Protein AF-A0A7D3ZHY4-F1 (afdb_monomer_lite)

Foldseek 3Di:
DDDPPVQKDKDFLVVLLVLLVPAPDDPVLSVLSNLLSQQPRPFIWIAGDPVRQVCLCVVLVADAQPNVNRSRRSTVGTPPFWWFQFPFFPDDAPCRVPSGPFTKRFHWQPDDPVLQVLCVPQVCWTFGIAGPPDQQKTWTDRRPPSVQAFIKIAGRVLSVVCVVVVHRPVVRIGTGYSHPSRRSSRTAWTAHPVGDIDGGD

Radius of gyration: 15.89 Å; chains: 1; bounding box: 44×35×39 Å

Secondary structure (DSSP, 8-state):
-----S-EEEE-HHHHHHHHHHSS--HHHHHHHHHHHHH-TTSEEEEE-HHHHHHHHHHHT----HHHHHHHHH--EEES--EEEES--SS--TTGGGTTT--EEESTT-S-HHHHHHIIIII-EEEEEEETT-SS-EEEEESSSTT---EEEE-HHHHHHHHHHT--GGGS-EEEESSHHHHHHTEEEEE-TT--EEE--

Organism: Actinomadura verrucosospora (NCBI:txid46165)

pLDDT: mean 92.76, std 10.45, range [34.0, 98.75]

Sequence (201 aa):
MGSSTGREMFGDADAAIHWVWDADLPQDDKQNFARFIERFPSLTFARDSKDSLNEVESRDGVTLPPHIRRSRSALSFVNPPLLALFDGYDYDCNASDWEVDIWYSIGLGVAGDEVLADFAEHAHGYVVGAWHGSDGSYLMIDTIHTEDKRIFVCDGDDLAYAVIDGNPVGEIIEPAFASYSSMLAHIVALRTWTGELTMAR

Structure (mmCIF, N/CA/C/O backbone):
data_AF-A0A7D3ZHY4-F1
#
_entry.id   AF-A0A7D3ZHY4-F1
#
loop_
_atom_site.group_PDB
_atom_site.id
_atom_site.type_symbol
_atom_site.label_atom_id
_atom_site.label_alt_id
_atom_site.label_comp_id
_atom_site.label_asym_id
_atom_site.label_entity_id
_atom_site.label_seq_id
_atom_site.pdbx_PDB_ins_code
_atom_site.Cartn_x
_atom_site.Cartn_y
_atom_site.Cartn_z
_atom_site.occupancy
_atom_site.B_iso_or_equiv
_atom_site.auth_seq_id
_atom_site.auth_comp_id
_atom_site.auth_asym_id
_atom_site.auth_atom_id
_atom_site.pdbx_PDB_model_num
ATOM 1 N N . MET A 1 1 ? 9.590 9.693 6.307 1.00 34.00 1 MET A N 1
ATOM 2 C CA . MET A 1 1 ? 8.558 10.190 7.251 1.00 34.00 1 MET A CA 1
ATOM 3 C C . MET A 1 1 ? 7.429 10.788 6.426 1.00 34.00 1 MET A C 1
ATOM 5 O O . MET A 1 1 ? 7.618 11.861 5.869 1.00 34.00 1 MET A O 1
ATOM 9 N N . GLY A 1 2 ? 6.303 10.088 6.279 1.00 36.91 2 GLY A N 1
ATOM 10 C CA . GLY A 1 2 ? 5.139 10.623 5.567 1.00 36.91 2 GLY A CA 1
ATOM 11 C C . GLY A 1 2 ? 4.466 11.715 6.398 1.00 36.91 2 GLY A C 1
ATOM 12 O O . GLY A 1 2 ? 4.046 11.464 7.525 1.00 36.91 2 GLY A O 1
ATOM 13 N N . SER A 1 3 ? 4.415 12.937 5.874 1.00 40.06 3 SER A N 1
ATOM 14 C CA . SER A 1 3 ? 3.660 14.037 6.474 1.00 40.06 3 SER A CA 1
ATOM 15 C C . SER A 1 3 ? 2.165 13.790 6.257 1.00 40.06 3 SER A C 1
ATOM 17 O O . SER A 1 3 ? 1.721 13.756 5.111 1.00 40.06 3 SER A O 1
ATOM 19 N N . SER A 1 4 ? 1.385 13.631 7.333 1.00 44.69 4 SER A N 1
ATOM 20 C CA . SER A 1 4 ? -0.083 13.658 7.253 1.00 44.69 4 SER A CA 1
ATOM 21 C C . SER A 1 4 ? -0.496 15.053 6.775 1.00 44.69 4 SER A C 1
ATOM 23 O O . SER A 1 4 ? -0.330 16.041 7.497 1.00 44.69 4 SER A O 1
ATOM 25 N N . THR A 1 5 ? -1.036 15.154 5.563 1.00 46.56 5 THR A N 1
ATOM 26 C CA . THR A 1 5 ? -1.399 16.430 4.920 1.00 46.56 5 THR A CA 1
ATOM 27 C C . THR A 1 5 ? -2.706 17.036 5.453 1.00 46.56 5 THR A C 1
ATOM 29 O O . THR A 1 5 ? -3.186 18.037 4.923 1.00 46.56 5 THR A O 1
ATOM 32 N N . GLY A 1 6 ? -3.306 16.462 6.507 1.00 45.81 6 GLY A N 1
ATOM 33 C CA . GLY A 1 6 ? -4.560 16.957 7.094 1.00 45.81 6 GLY A CA 1
ATOM 34 C C . GLY A 1 6 ? -5.795 16.724 6.213 1.00 45.81 6 GLY A C 1
ATOM 35 O O . GLY A 1 6 ? -6.798 17.418 6.365 1.00 45.81 6 GLY A O 1
ATOM 36 N N . ARG A 1 7 ? -5.717 15.768 5.278 1.00 59.22 7 ARG A N 1
ATOM 37 C CA . ARG A 1 7 ? -6.755 15.448 4.278 1.00 59.22 7 ARG A CA 1
ATOM 38 C C . ARG A 1 7 ? -7.245 14.000 4.338 1.00 59.22 7 ARG A C 1
ATOM 40 O O . ARG A 1 7 ? -7.999 13.576 3.464 1.00 59.22 7 ARG A O 1
ATOM 47 N N . GLU A 1 8 ? -6.816 13.252 5.341 1.00 72.25 8 GLU A N 1
ATOM 48 C CA . GLU A 1 8 ? -7.260 11.886 5.605 1.00 72.25 8 GLU A CA 1
ATOM 49 C C . GLU A 1 8 ? -8.452 11.919 6.565 1.00 72.25 8 GLU A C 1
ATOM 51 O O . GLU A 1 8 ? -8.542 12.778 7.447 1.00 72.25 8 GLU A O 1
ATOM 56 N N . MET A 1 9 ? -9.395 10.998 6.376 1.00 89.31 9 MET A N 1
ATOM 57 C CA . MET A 1 9 ? -10.477 10.798 7.338 1.00 89.31 9 MET A CA 1
ATOM 58 C C . MET A 1 9 ? -10.102 9.657 8.272 1.00 89.31 9 MET A C 1
ATOM 60 O O . MET A 1 9 ? -9.717 8.588 7.803 1.00 89.31 9 MET A O 1
ATOM 64 N N . PHE A 1 10 ? -10.250 9.889 9.576 1.00 95.69 10 PHE A N 1
ATOM 65 C CA . PHE A 1 10 ? -9.950 8.914 10.621 1.00 95.69 10 PHE A CA 1
ATOM 66 C C . PHE A 1 10 ? -11.222 8.411 11.294 1.00 95.69 10 PHE A C 1
ATOM 68 O O . PHE A 1 10 ? -12.189 9.161 11.451 1.00 95.69 10 PHE A O 1
ATOM 75 N N . GLY A 1 11 ? -11.216 7.137 11.665 1.00 97.06 11 GLY A N 1
ATOM 76 C CA . GLY A 1 11 ? -12.368 6.451 12.231 1.00 97.06 11 GLY A CA 1
ATOM 77 C C . GLY A 1 11 ? -11.934 5.236 13.033 1.00 97.06 11 GLY A C 1
ATOM 78 O O . GLY A 1 11 ? -10.851 4.696 12.821 1.00 97.06 11 GLY A O 1
ATOM 79 N N . ASP A 1 12 ? -12.768 4.832 13.979 1.00 98.44 12 ASP A N 1
ATOM 80 C CA . ASP A 1 12 ? -12.629 3.540 14.643 1.00 98.44 12 ASP A CA 1
ATOM 81 C C . ASP A 1 12 ? -13.019 2.390 13.695 1.00 98.44 12 ASP A C 1
ATOM 83 O O . ASP A 1 12 ? -13.324 2.598 12.515 1.00 98.44 12 ASP A O 1
ATOM 87 N N . ALA A 1 13 ? -12.979 1.159 14.205 1.00 98.19 13 ALA A N 1
ATOM 88 C CA . ALA A 1 13 ? -13.317 -0.031 13.434 1.00 98.19 13 ALA A CA 1
ATOM 89 C C . ALA A 1 13 ? -14.740 0.027 12.850 1.00 98.19 13 ALA A C 1
ATOM 91 O O . ALA A 1 13 ? -14.920 -0.275 11.673 1.00 98.19 13 ALA A O 1
ATOM 92 N N . ASP A 1 14 ? -15.733 0.474 13.623 1.00 98.44 14 ASP A N 1
ATOM 93 C CA . ASP A 1 14 ? -17.125 0.549 13.164 1.00 98.44 14 ASP A CA 1
ATOM 94 C C . ASP A 1 14 ? -17.272 1.548 12.006 1.00 98.44 14 ASP A C 1
ATOM 96 O O . ASP A 1 14 ? -17.869 1.236 10.970 1.00 98.44 14 ASP A O 1
ATOM 100 N N . ALA A 1 15 ? -16.668 2.735 12.132 1.00 98.38 15 ALA A N 1
ATOM 101 C CA . ALA A 1 15 ? -16.645 3.722 11.057 1.00 98.38 15 ALA A CA 1
ATOM 102 C C . ALA A 1 15 ? -15.926 3.196 9.802 1.00 98.38 15 ALA A C 1
ATOM 104 O O . ALA A 1 15 ? -16.419 3.387 8.687 1.00 98.38 15 ALA A O 1
ATOM 105 N N . ALA A 1 16 ? -14.793 2.510 9.974 1.00 98.38 16 ALA A N 1
ATOM 106 C CA . ALA A 1 16 ? -14.019 1.942 8.873 1.00 98.38 16 ALA A CA 1
ATOM 107 C C . ALA A 1 16 ? -14.784 0.839 8.127 1.00 98.38 16 ALA A C 1
ATOM 109 O O . ALA A 1 16 ? -14.806 0.831 6.894 1.00 98.38 16 ALA A O 1
ATOM 110 N N . ILE A 1 17 ? -15.475 -0.041 8.859 1.00 98.56 17 ILE A N 1
ATOM 111 C CA . ILE A 1 17 ? -16.374 -1.050 8.285 1.00 98.56 17 ILE A CA 1
ATOM 112 C C . ILE A 1 17 ? -17.452 -0.367 7.442 1.00 98.56 17 ILE A C 1
ATOM 114 O O . ILE A 1 17 ? -17.655 -0.745 6.287 1.00 98.56 17 ILE A O 1
ATOM 118 N N . HIS A 1 18 ? -18.100 0.680 7.961 1.00 98.25 18 HIS A N 1
ATOM 119 C CA . HIS A 1 18 ? -19.093 1.428 7.190 1.00 98.25 18 HIS A CA 1
ATOM 120 C C . HIS A 1 18 ? -18.515 2.026 5.900 1.00 98.25 18 HIS A C 1
ATOM 122 O O . HIS A 1 18 ? -19.129 1.886 4.843 1.00 98.25 18 HIS A O 1
ATOM 128 N N . TRP A 1 19 ? -17.318 2.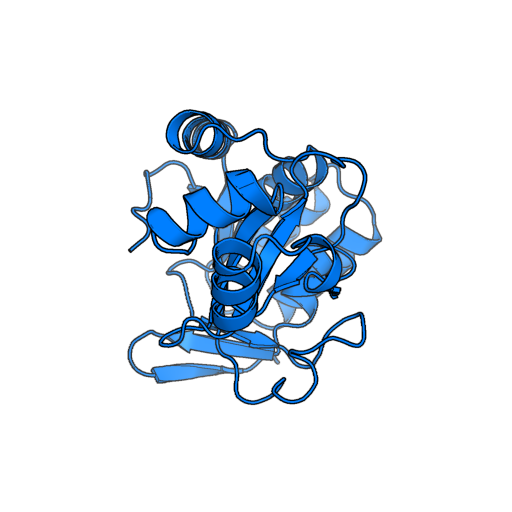621 5.940 1.00 98.12 19 TRP A N 1
ATOM 129 C CA . TRP A 1 19 ? -16.675 3.155 4.733 1.00 98.12 19 TRP A CA 1
ATOM 130 C C . TRP A 1 19 ? -16.449 2.092 3.660 1.00 98.12 19 TRP A C 1
ATOM 132 O O . TRP A 1 19 ? -16.701 2.353 2.485 1.00 98.12 19 TRP A O 1
ATOM 142 N N . VAL A 1 20 ? -15.989 0.906 4.061 1.00 98.31 20 VAL A N 1
ATOM 143 C CA . VAL A 1 20 ? -15.738 -0.223 3.156 1.00 98.31 20 VAL A CA 1
ATOM 144 C C . VAL A 1 20 ? -17.037 -0.714 2.517 1.00 98.31 20 VAL A C 1
ATOM 146 O O . VAL A 1 20 ? -17.084 -0.941 1.305 1.00 98.31 20 VAL A O 1
ATOM 149 N N . TRP A 1 21 ? -18.106 -0.858 3.303 1.00 98.19 21 TRP A N 1
ATOM 150 C CA . TRP A 1 21 ? -19.381 -1.368 2.795 1.00 98.19 21 TRP A CA 1
ATOM 151 C C . TRP A 1 21 ? -20.127 -0.369 1.910 1.00 98.19 21 TRP A C 1
ATOM 153 O O . TRP A 1 21 ? -20.740 -0.798 0.926 1.00 98.19 21 TRP A O 1
ATOM 163 N N . ASP A 1 22 ? -20.011 0.928 2.193 1.00 97.69 22 ASP A N 1
ATOM 164 C CA . ASP A 1 22 ? -20.606 2.000 1.385 1.00 97.69 22 ASP A CA 1
ATOM 165 C C . ASP A 1 22 ? -19.812 2.292 0.101 1.00 97.69 22 ASP A C 1
ATOM 167 O O . ASP A 1 22 ? -20.351 2.865 -0.849 1.00 97.69 22 ASP A O 1
ATOM 171 N N . ALA A 1 23 ? -18.534 1.904 0.044 1.00 96.81 23 ALA A N 1
ATOM 172 C CA . ALA A 1 23 ? -17.695 2.125 -1.125 1.00 96.81 23 ALA A CA 1
ATOM 173 C C . ALA A 1 23 ? -18.117 1.265 -2.332 1.00 96.81 23 ALA A C 1
ATOM 175 O O . ALA A 1 23 ? -18.599 0.132 -2.208 1.00 96.81 23 ALA A O 1
ATOM 176 N N . ASP A 1 24 ? -17.867 1.798 -3.530 1.00 96.31 24 ASP A N 1
ATOM 177 C CA . ASP A 1 24 ? -17.989 1.075 -4.799 1.00 96.31 24 ASP A CA 1
ATOM 178 C C . ASP A 1 24 ? -16.782 0.142 -4.995 1.00 96.31 24 ASP A C 1
ATOM 180 O O . ASP A 1 24 ? -15.834 0.436 -5.727 1.00 96.31 24 ASP A O 1
ATOM 184 N N . LEU A 1 25 ? -16.795 -0.965 -4.253 1.00 97.12 25 LEU A N 1
ATOM 185 C CA . LEU A 1 25 ? -15.774 -2.007 -4.273 1.00 97.12 25 LEU A CA 1
ATOM 186 C C . LEU A 1 25 ? -16.380 -3.367 -4.649 1.00 97.12 25 LEU A C 1
ATOM 188 O O . LEU A 1 25 ? -17.520 -3.655 -4.266 1.00 97.12 25 LEU A O 1
ATOM 192 N N . PRO A 1 26 ? -15.611 -4.237 -5.329 1.00 97.25 26 PRO A N 1
ATOM 193 C CA . PRO A 1 26 ? -15.935 -5.654 -5.447 1.00 97.25 26 PRO A CA 1
ATOM 194 C C . PRO A 1 26 ? -16.173 -6.309 -4.082 1.00 97.25 26 PRO A C 1
ATOM 196 O O . PRO A 1 26 ? -15.572 -5.927 -3.079 1.00 97.25 26 PRO A O 1
ATOM 199 N N . GLN A 1 27 ? -17.030 -7.330 -4.053 1.00 97.94 27 GLN A N 1
ATOM 200 C CA . GLN A 1 27 ? -17.404 -8.015 -2.815 1.00 97.94 27 GLN A CA 1
ATOM 201 C C . GLN A 1 27 ? -16.195 -8.623 -2.084 1.00 97.94 27 GLN A C 1
ATOM 203 O O . GLN A 1 27 ? -16.115 -8.506 -0.862 1.00 97.94 27 GLN A O 1
ATOM 208 N N . ASP A 1 28 ? -15.252 -9.209 -2.821 1.00 98.06 28 ASP A N 1
ATOM 209 C CA . ASP A 1 28 ? -14.042 -9.811 -2.250 1.00 98.06 28 ASP A CA 1
ATOM 210 C C . ASP A 1 28 ? -13.151 -8.747 -1.589 1.00 98.06 28 ASP A C 1
ATOM 212 O O . ASP A 1 28 ? -12.678 -8.937 -0.471 1.00 98.06 28 ASP A O 1
ATOM 216 N N . ASP A 1 29 ? -13.015 -7.568 -2.211 1.00 98.44 29 ASP A N 1
ATOM 217 C CA . ASP A 1 29 ? -12.258 -6.453 -1.631 1.00 98.44 29 ASP A CA 1
ATOM 218 C C . ASP A 1 29 ? -12.902 -5.950 -0.329 1.00 98.44 29 ASP A C 1
ATOM 220 O O . ASP A 1 29 ? -12.200 -5.656 0.641 1.00 98.44 29 ASP A O 1
ATOM 224 N N . LYS A 1 30 ? -14.242 -5.898 -0.271 1.00 98.75 30 LYS A N 1
ATOM 225 C CA . LYS A 1 30 ? -14.965 -5.539 0.961 1.00 98.75 30 LYS A CA 1
ATOM 226 C C . LYS A 1 30 ? -14.707 -6.538 2.083 1.00 98.75 30 LYS A C 1
ATOM 228 O O . LYS A 1 30 ? -14.474 -6.131 3.218 1.00 98.75 30 LYS A O 1
ATOM 233 N N . GLN A 1 31 ? -14.730 -7.832 1.770 1.00 98.69 31 GLN A N 1
ATOM 234 C CA . GLN A 1 31 ? -14.469 -8.894 2.745 1.00 98.69 31 GLN A CA 1
ATOM 235 C C . GLN A 1 31 ? -13.029 -8.856 3.257 1.00 98.69 31 GLN A C 1
ATOM 237 O O . GLN A 1 31 ? -12.812 -8.967 4.462 1.00 98.69 31 GLN A O 1
ATOM 242 N N . ASN A 1 32 ? -12.058 -8.636 2.371 1.00 98.75 32 ASN A N 1
ATOM 243 C CA . ASN A 1 32 ? -10.651 -8.523 2.740 1.00 98.75 32 ASN A CA 1
ATOM 244 C C . ASN A 1 32 ? -10.389 -7.332 3.670 1.00 98.75 32 ASN A C 1
ATOM 246 O O . ASN A 1 32 ? -9.773 -7.492 4.726 1.00 98.75 32 ASN A O 1
ATOM 250 N N . PHE A 1 33 ? -10.920 -6.151 3.340 1.00 98.75 33 PHE A N 1
ATOM 251 C CA . PHE A 1 33 ? -10.808 -4.991 4.224 1.00 98.75 33 PHE A CA 1
ATOM 252 C C . PHE A 1 33 ? -11.525 -5.199 5.559 1.00 98.75 33 PHE A C 1
ATOM 254 O O . PHE A 1 33 ? -10.963 -4.863 6.600 1.00 98.75 33 PHE A O 1
ATOM 261 N N . ALA A 1 34 ? -12.731 -5.777 5.550 1.00 98.62 34 ALA A N 1
ATOM 262 C CA . ALA A 1 34 ? -13.456 -6.078 6.780 1.00 98.62 34 ALA A CA 1
ATOM 263 C C . ALA A 1 34 ? -12.660 -7.031 7.681 1.00 98.62 34 ALA A C 1
ATOM 265 O O . ALA A 1 34 ? -12.487 -6.745 8.863 1.00 98.62 34 ALA A O 1
ATOM 266 N N . ARG A 1 35 ? -12.073 -8.092 7.110 1.00 98.50 35 ARG A N 1
ATOM 267 C CA . ARG A 1 35 ? -11.204 -9.032 7.833 1.00 98.50 35 ARG A CA 1
ATOM 268 C C . ARG A 1 35 ? -10.015 -8.327 8.486 1.00 98.50 35 ARG A C 1
ATOM 270 O O . ARG A 1 35 ? -9.703 -8.620 9.638 1.00 98.50 35 ARG A O 1
ATOM 277 N N . PHE A 1 36 ? -9.357 -7.408 7.778 1.00 98.62 36 PHE A N 1
ATOM 278 C CA . PHE A 1 36 ? -8.271 -6.611 8.356 1.00 98.62 36 PHE A CA 1
ATOM 279 C C . PHE A 1 36 ? -8.766 -5.746 9.525 1.00 98.62 36 PHE A C 1
ATOM 281 O O . PHE A 1 36 ? -8.181 -5.782 10.605 1.00 98.62 36 PHE A O 1
ATOM 288 N N . ILE A 1 37 ? -9.871 -5.018 9.352 1.00 98.69 37 ILE A N 1
ATOM 289 C CA . ILE A 1 37 ? -10.418 -4.135 10.393 1.00 98.69 37 ILE A CA 1
ATOM 290 C C . ILE A 1 37 ? -10.833 -4.925 11.645 1.00 98.69 37 ILE A C 1
ATOM 292 O O . ILE A 1 37 ? -10.470 -4.560 12.765 1.00 98.69 37 ILE A O 1
ATOM 296 N N . GLU A 1 38 ? -11.548 -6.037 11.466 1.00 98.38 38 GLU A N 1
ATOM 297 C CA . GLU A 1 38 ? -12.055 -6.888 12.551 1.00 98.38 38 GLU A CA 1
ATOM 298 C C . GLU A 1 38 ? -10.937 -7.538 13.377 1.00 98.38 38 GLU A C 1
ATOM 300 O O . GLU A 1 38 ? -11.095 -7.738 14.584 1.00 98.38 38 GLU A O 1
ATOM 305 N N . ARG A 1 39 ? -9.785 -7.821 12.754 1.00 98.19 39 ARG A N 1
ATOM 306 C CA . ARG A 1 39 ? -8.587 -8.345 13.433 1.00 98.19 39 ARG A CA 1
ATOM 307 C C . ARG A 1 39 ? -7.929 -7.321 14.358 1.00 98.19 39 ARG A C 1
ATOM 309 O O . ARG A 1 39 ? -7.264 -7.717 15.316 1.00 98.19 39 ARG A O 1
ATOM 316 N N . PHE A 1 40 ? -8.140 -6.025 14.113 1.00 98.25 40 PHE A N 1
ATOM 317 C CA . PHE A 1 40 ? -7.505 -4.926 14.845 1.00 98.25 40 PHE A CA 1
ATOM 318 C C . PHE A 1 40 ? -8.515 -3.879 15.360 1.00 98.25 40 PHE A C 1
ATOM 320 O O . PHE A 1 40 ? -8.371 -2.683 15.098 1.00 98.25 40 PHE A O 1
ATOM 327 N N . PRO A 1 41 ? -9.514 -4.275 16.171 1.00 97.69 41 PRO A N 1
ATOM 328 C CA . PRO A 1 41 ? -10.665 -3.425 16.487 1.00 97.69 41 PRO A CA 1
ATOM 329 C C . PRO A 1 41 ? -10.333 -2.222 17.384 1.00 97.69 41 PRO A C 1
ATOM 331 O O . PRO A 1 41 ? -11.144 -1.315 17.532 1.00 97.69 41 PRO A O 1
ATOM 334 N N . SER A 1 42 ? -9.162 -2.218 18.028 1.00 96.94 42 SER A N 1
ATOM 335 C CA . SER A 1 42 ? -8.710 -1.126 18.898 1.00 96.94 42 SER A CA 1
ATOM 336 C C . SER A 1 42 ? -7.927 -0.037 18.166 1.00 96.94 42 SER A C 1
ATOM 338 O O . SER A 1 42 ? -7.491 0.917 18.809 1.00 96.94 42 SER A O 1
ATOM 340 N N . LEU A 1 43 ? -7.682 -0.193 16.864 1.00 97.62 43 LEU A N 1
ATOM 341 C CA . LEU A 1 43 ? -6.933 0.784 16.084 1.00 97.62 43 LEU A CA 1
ATOM 342 C C . LEU A 1 43 ? -7.841 1.880 15.535 1.00 97.62 43 LEU A C 1
ATOM 344 O O . LEU A 1 43 ? -9.056 1.733 15.423 1.00 97.62 43 LEU A O 1
ATOM 348 N N . THR A 1 44 ? -7.211 2.998 15.188 1.00 98.06 44 THR A N 1
ATOM 349 C CA . THR A 1 44 ? -7.829 4.008 14.333 1.00 98.06 44 THR A CA 1
ATOM 350 C C . THR A 1 44 ? -7.410 3.727 12.900 1.00 98.06 44 THR A C 1
ATOM 352 O O . THR A 1 44 ? -6.234 3.495 12.621 1.00 98.06 44 THR A O 1
ATOM 355 N N . PHE A 1 45 ? -8.369 3.757 11.992 1.00 98.06 45 PHE A N 1
ATOM 356 C CA . PHE A 1 45 ? -8.178 3.537 10.571 1.00 98.06 45 PHE A CA 1
ATOM 357 C C . PHE A 1 45 ? -8.224 4.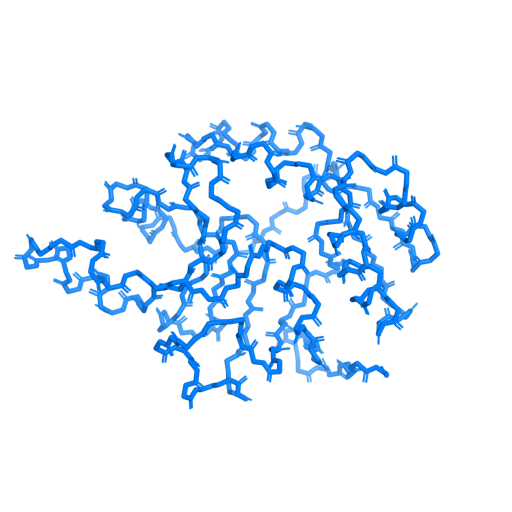861 9.824 1.00 98.06 45 PHE A C 1
ATOM 359 O O . PHE A 1 45 ? -8.863 5.822 10.261 1.00 98.06 45 PHE A O 1
ATOM 366 N N . ALA A 1 46 ? -7.538 4.902 8.690 1.00 97.50 46 ALA A N 1
ATOM 367 C CA . ALA A 1 46 ? -7.500 6.047 7.800 1.00 97.50 46 ALA A CA 1
ATOM 368 C C . ALA A 1 46 ? -8.086 5.679 6.437 1.00 97.50 46 ALA A C 1
ATOM 370 O O . ALA A 1 46 ? -7.996 4.531 5.998 1.00 97.50 46 ALA A O 1
ATOM 371 N N . ARG A 1 47 ? -8.618 6.673 5.729 1.00 95.88 47 ARG A N 1
ATOM 372 C CA . ARG A 1 47 ? -8.882 6.609 4.287 1.00 95.88 47 ARG A CA 1
ATOM 373 C C . ARG A 1 47 ? -8.431 7.892 3.602 1.00 95.88 47 ARG A C 1
ATOM 375 O O . ARG A 1 47 ? -8.539 8.980 4.180 1.00 95.88 47 ARG A O 1
ATOM 382 N N . ASP A 1 48 ? -7.985 7.756 2.361 1.00 95.94 48 ASP A N 1
ATOM 383 C CA . ASP A 1 48 ? -7.468 8.865 1.567 1.00 95.94 48 ASP A CA 1
ATOM 384 C C . ASP A 1 48 ? -8.622 9.643 0.925 1.00 95.94 48 ASP A C 1
ATOM 386 O O . ASP A 1 48 ? -9.525 9.077 0.296 1.00 95.94 48 ASP A O 1
ATOM 390 N N . SER A 1 49 ? -8.589 10.969 1.031 1.00 94.81 49 SER A N 1
ATOM 391 C CA . SER A 1 49 ? -9.489 11.814 0.247 1.00 94.81 49 SER A CA 1
ATOM 392 C C . SER A 1 49 ? -9.024 11.918 -1.204 1.00 94.81 49 SER A C 1
ATOM 394 O O . SER A 1 49 ? -7.845 11.750 -1.530 1.00 94.81 49 SER A O 1
ATOM 396 N N . LYS A 1 50 ? -9.949 12.301 -2.088 1.00 94.44 50 LYS A N 1
ATOM 397 C CA . LYS A 1 50 ? -9.631 12.608 -3.488 1.00 94.44 50 LYS A CA 1
ATOM 398 C C . LYS A 1 50 ? -8.488 13.623 -3.609 1.00 94.44 50 LYS A C 1
ATOM 400 O O . LYS A 1 50 ? -7.624 13.451 -4.460 1.00 94.44 50 LYS A O 1
ATOM 405 N N . ASP A 1 51 ? -8.476 14.646 -2.756 1.00 94.25 51 ASP A N 1
ATOM 406 C CA . ASP A 1 51 ? -7.455 15.693 -2.787 1.00 94.25 51 ASP A CA 1
ATOM 407 C C . ASP A 1 51 ? -6.082 15.156 -2.378 1.00 94.25 51 ASP A C 1
ATOM 409 O O . ASP A 1 51 ? -5.095 15.495 -3.024 1.00 94.25 51 ASP A O 1
ATOM 413 N N . SER A 1 52 ? -6.016 14.274 -1.371 1.00 94.12 52 SER A N 1
ATOM 414 C CA . SER A 1 52 ? -4.754 13.623 -0.991 1.00 94.12 52 SER A CA 1
ATOM 415 C C . SER A 1 52 ? -4.196 12.726 -2.101 1.00 94.12 52 SER A C 1
ATOM 417 O O . SER A 1 52 ? -3.004 12.783 -2.382 1.00 94.12 52 SER A O 1
ATOM 419 N N . LEU A 1 53 ? -5.048 11.969 -2.802 1.00 95.50 53 LEU A N 1
ATOM 420 C CA . LEU A 1 53 ? -4.608 11.124 -3.919 1.00 95.50 53 LEU A CA 1
ATOM 421 C C . LEU A 1 53 ? -4.140 11.954 -5.122 1.00 95.50 53 LEU A C 1
ATOM 423 O O . LEU A 1 53 ? -3.130 11.628 -5.735 1.00 95.50 53 LEU A O 1
ATOM 427 N N . ASN A 1 54 ? -4.840 13.048 -5.441 1.00 95.56 54 ASN A N 1
ATOM 428 C CA . ASN A 1 54 ? -4.421 13.963 -6.507 1.00 95.56 54 ASN A CA 1
ATOM 429 C C . ASN A 1 54 ? -3.084 14.644 -6.186 1.00 95.56 54 ASN A C 1
ATOM 431 O O . ASN A 1 54 ? -2.293 14.921 -7.083 1.00 95.56 54 ASN A O 1
ATOM 435 N N . GLU A 1 55 ? -2.849 14.962 -4.913 1.00 93.44 55 GLU A N 1
ATOM 436 C CA . GLU A 1 55 ? -1.588 15.542 -4.462 1.00 93.44 55 GLU A CA 1
ATOM 437 C C . GLU A 1 55 ? -0.434 14.554 -4.628 1.00 93.44 55 GLU A C 1
ATOM 439 O O . GLU A 1 55 ? 0.611 14.955 -5.125 1.00 93.44 55 GLU A O 1
ATOM 444 N N . VAL A 1 56 ? -0.638 13.274 -4.297 1.00 93.00 56 VAL A N 1
ATOM 445 C CA . VAL A 1 56 ? 0.347 12.208 -4.548 1.00 93.00 56 VAL A CA 1
ATOM 446 C C . VAL A 1 56 ? 0.683 12.109 -6.036 1.00 93.00 56 VAL A C 1
ATOM 448 O O . VAL A 1 56 ? 1.848 12.210 -6.406 1.00 93.00 56 VAL A O 1
ATOM 451 N N . GLU A 1 57 ? -0.330 12.001 -6.899 1.00 93.81 57 GLU A N 1
ATOM 452 C CA . GLU A 1 57 ? -0.136 11.937 -8.355 1.00 93.81 57 GLU A CA 1
ATOM 453 C C . GLU A 1 57 ? 0.607 13.161 -8.901 1.00 93.81 57 GLU A C 1
ATOM 455 O O . GLU A 1 57 ? 1.520 13.037 -9.713 1.00 93.81 57 GLU A O 1
ATOM 460 N N . SER A 1 58 ? 0.251 14.358 -8.427 1.00 94.25 58 SER A N 1
ATOM 461 C CA . SER A 1 58 ? 0.897 15.595 -8.865 1.00 94.25 58 SER A CA 1
ATOM 462 C C . SER A 1 58 ? 2.321 15.747 -8.339 1.00 94.25 58 SER A C 1
ATOM 464 O O . SER A 1 58 ? 3.147 16.331 -9.038 1.00 94.25 58 SER A O 1
ATOM 466 N N . ARG A 1 59 ? 2.588 15.323 -7.100 1.00 92.44 59 ARG A N 1
ATOM 467 C CA . ARG A 1 59 ? 3.901 15.442 -6.458 1.00 92.44 59 ARG A CA 1
ATOM 468 C C . ARG A 1 59 ? 4.893 14.475 -7.090 1.00 92.44 59 ARG A C 1
ATOM 470 O O . ARG A 1 59 ? 6.008 14.883 -7.393 1.00 92.44 59 ARG A O 1
ATOM 477 N N . ASP A 1 60 ? 4.454 13.241 -7.314 1.00 89.88 60 ASP A N 1
ATOM 478 C CA . ASP A 1 60 ? 5.331 12.147 -7.731 1.00 89.88 60 ASP A CA 1
ATOM 479 C C . ASP A 1 60 ? 5.282 11.917 -9.251 1.00 89.88 60 ASP A C 1
ATOM 481 O O . ASP A 1 60 ? 6.001 11.078 -9.779 1.00 89.88 60 ASP A O 1
ATOM 485 N N . GLY A 1 61 ? 4.446 12.669 -9.978 1.00 90.50 61 GLY A N 1
ATOM 486 C CA . GLY A 1 61 ? 4.338 12.577 -11.436 1.00 90.50 61 GLY A CA 1
ATOM 487 C C . GLY A 1 61 ? 3.733 11.260 -11.929 1.00 90.50 61 GLY A C 1
ATOM 488 O O . GLY A 1 61 ? 3.947 10.886 -13.081 1.00 90.50 61 GLY A O 1
ATOM 489 N N . VAL A 1 62 ? 2.979 10.562 -11.078 1.00 90.69 62 VAL A N 1
ATOM 490 C CA . VAL A 1 62 ? 2.376 9.254 -11.370 1.00 90.69 62 VAL A CA 1
ATOM 491 C C . VAL A 1 62 ? 0.873 9.366 -11.601 1.00 90.69 62 VAL A C 1
ATOM 493 O O . VAL A 1 62 ? 0.223 10.300 -11.141 1.00 90.69 62 VAL A O 1
ATOM 496 N N . THR A 1 63 ? 0.293 8.384 -12.290 1.00 94.25 63 THR A N 1
ATOM 497 C CA . THR A 1 63 ? -1.164 8.186 -12.330 1.00 94.25 63 THR A CA 1
ATOM 498 C C . THR A 1 63 ? -1.489 6.922 -11.553 1.00 94.25 63 THR A C 1
ATOM 500 O O . THR A 1 63 ? -1.052 5.836 -11.930 1.00 94.25 63 THR A O 1
ATOM 503 N N . LEU A 1 64 ? -2.253 7.042 -10.466 1.00 96.00 64 LEU A N 1
ATOM 504 C CA . LEU A 1 64 ? -2.627 5.875 -9.678 1.00 96.00 64 LEU A CA 1
ATOM 505 C C . LEU A 1 64 ? -3.707 5.078 -10.423 1.00 96.00 64 LEU A C 1
ATOM 507 O O . LEU A 1 64 ? -4.712 5.660 -10.852 1.00 96.00 64 LEU A O 1
ATOM 511 N N . PRO A 1 65 ? -3.575 3.743 -10.518 1.00 97.19 65 PRO A N 1
ATOM 512 C CA . PRO A 1 65 ? -4.608 2.898 -11.092 1.00 97.19 65 PRO A CA 1
ATOM 513 C C . PRO A 1 65 ? -5.978 3.136 -10.431 1.00 97.19 65 PRO A C 1
ATOM 515 O O . PRO A 1 65 ? -6.062 3.284 -9.203 1.00 97.19 65 PRO A O 1
ATOM 518 N N . PRO A 1 66 ? -7.093 3.122 -11.191 1.00 97.00 66 PRO A N 1
ATOM 519 C CA . PRO A 1 66 ? -8.422 3.397 -10.639 1.00 97.00 66 PRO A CA 1
ATOM 520 C C . PRO A 1 66 ? -8.823 2.463 -9.492 1.00 97.00 66 PRO A C 1
ATOM 522 O O . PRO A 1 66 ? -9.577 2.854 -8.598 1.00 97.00 66 PRO A O 1
ATOM 525 N N . HIS A 1 67 ? -8.344 1.218 -9.510 1.00 96.25 67 HIS A N 1
ATOM 526 C CA . HIS A 1 67 ? -8.596 0.264 -8.436 1.00 96.25 67 HIS A CA 1
ATOM 527 C C . HIS A 1 67 ? -7.873 0.668 -7.137 1.00 96.25 67 HIS A C 1
ATOM 529 O O . HIS A 1 67 ? -8.520 0.681 -6.094 1.00 96.25 67 HIS A O 1
ATOM 535 N N . ILE A 1 68 ? -6.617 1.130 -7.198 1.00 97.56 68 ILE A N 1
ATOM 536 C CA . ILE A 1 68 ? -5.886 1.645 -6.027 1.00 97.56 68 ILE A CA 1
ATOM 537 C C . ILE A 1 68 ? -6.561 2.884 -5.458 1.00 97.56 68 ILE A C 1
ATOM 539 O O . ILE A 1 68 ? -6.777 2.956 -4.250 1.00 97.56 68 ILE A O 1
ATOM 543 N N . ARG A 1 69 ? -6.976 3.829 -6.311 1.00 97.31 69 ARG A N 1
ATOM 544 C CA . ARG A 1 69 ? -7.701 5.024 -5.850 1.00 97.31 69 ARG A CA 1
ATOM 545 C C . ARG A 1 69 ? -8.970 4.655 -5.082 1.00 97.31 69 ARG A C 1
ATOM 547 O O . ARG A 1 69 ? -9.207 5.190 -4.004 1.00 97.31 69 ARG A O 1
ATOM 554 N N . ARG A 1 70 ? -9.770 3.719 -5.610 1.00 97.31 70 ARG A N 1
ATOM 555 C CA . ARG A 1 70 ? -1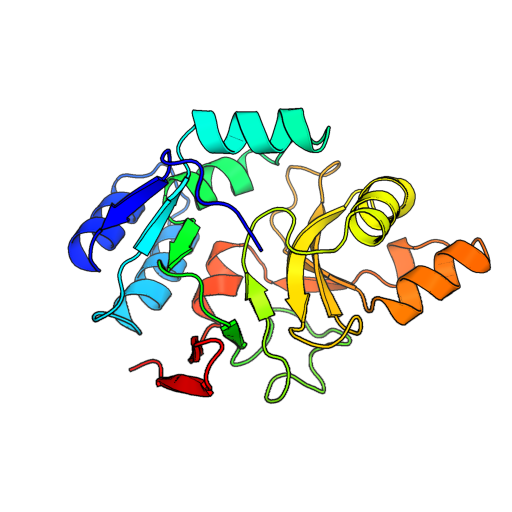0.992 3.236 -4.939 1.00 97.31 70 ARG A CA 1
ATOM 556 C C . ARG A 1 70 ? -10.686 2.544 -3.616 1.00 97.31 70 ARG A C 1
ATOM 558 O O . ARG A 1 70 ? -11.314 2.878 -2.616 1.00 97.31 70 ARG A O 1
ATOM 565 N N . SER A 1 71 ? -9.714 1.633 -3.608 1.00 97.75 71 SER A N 1
ATOM 566 C CA . SER A 1 71 ? -9.263 0.932 -2.405 1.00 97.75 71 SER A CA 1
ATOM 567 C C . SER A 1 71 ? -8.835 1.914 -1.319 1.00 97.75 71 SER A C 1
ATOM 569 O O . SER A 1 71 ? -9.408 1.906 -0.236 1.00 97.75 71 SER A 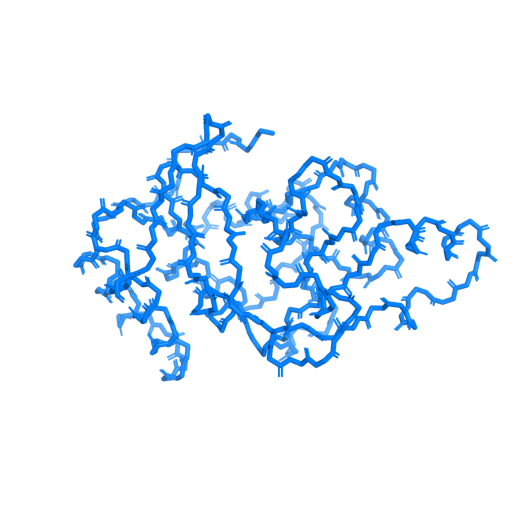O 1
ATOM 571 N N . ARG A 1 72 ? -7.922 2.834 -1.638 1.00 97.38 72 ARG A N 1
ATOM 572 C CA . ARG A 1 72 ? -7.367 3.820 -0.701 1.00 97.38 72 ARG A CA 1
ATOM 573 C C . ARG A 1 72 ? -8.398 4.831 -0.197 1.00 97.38 72 ARG A C 1
ATOM 575 O O . ARG A 1 72 ? -8.321 5.264 0.952 1.00 97.38 72 ARG A O 1
ATOM 582 N N . SER A 1 73 ? -9.393 5.176 -1.019 1.00 97.06 73 SER A N 1
ATOM 583 C CA . SER A 1 73 ? -10.531 6.002 -0.598 1.00 97.06 73 SER A CA 1
ATOM 584 C C . SER A 1 73 ? -11.564 5.269 0.257 1.00 97.06 73 SER A C 1
ATOM 586 O O . SER A 1 73 ? -12.363 5.934 0.914 1.00 97.06 73 SER A O 1
ATOM 588 N N . ALA A 1 74 ? -11.572 3.936 0.273 1.00 97.69 74 ALA A N 1
ATOM 589 C CA . ALA A 1 74 ? -12.388 3.155 1.201 1.00 97.69 74 ALA A CA 1
ATOM 590 C C . ALA A 1 74 ? -11.628 2.891 2.506 1.00 97.69 74 ALA A C 1
ATOM 592 O O . ALA A 1 74 ? -12.128 3.202 3.587 1.00 97.69 74 ALA A O 1
ATOM 593 N N . LEU A 1 75 ? -10.404 2.375 2.382 1.00 98.31 75 LEU A N 1
ATOM 594 C CA . LEU A 1 75 ? -9.485 2.104 3.473 1.00 98.31 75 LEU A CA 1
ATOM 595 C C . LEU A 1 75 ? -8.043 2.289 2.985 1.00 98.31 75 LEU A C 1
ATOM 597 O O . LEU A 1 75 ? -7.566 1.599 2.085 1.00 98.31 75 LEU A O 1
ATOM 601 N N . SER A 1 76 ? -7.354 3.243 3.600 1.00 97.06 76 SER A N 1
ATOM 602 C CA . SER A 1 76 ? -5.948 3.539 3.357 1.00 97.06 76 SER A CA 1
ATOM 603 C C . SER A 1 76 ? -5.094 2.581 4.177 1.00 97.06 76 SER A C 1
ATOM 605 O O . SER A 1 76 ? -4.519 1.660 3.617 1.00 97.06 76 SER A O 1
ATOM 607 N N . PHE A 1 77 ? -5.047 2.751 5.496 1.00 97.38 77 PHE A N 1
ATOM 608 C CA . PHE A 1 77 ? -4.365 1.852 6.427 1.00 97.38 77 PHE A CA 1
ATOM 609 C C . PHE A 1 77 ? -4.797 2.207 7.866 1.00 97.38 77 PHE A C 1
ATOM 611 O O . PHE A 1 77 ? -5.964 2.534 8.093 1.00 97.38 77 PHE A O 1
ATOM 618 N N . VAL A 1 78 ? -3.878 2.178 8.835 1.00 96.88 78 VAL A N 1
ATOM 619 C CA . VAL A 1 78 ? -4.087 2.603 10.228 1.00 96.88 78 VAL A CA 1
ATOM 620 C C . VAL A 1 78 ? -3.422 3.951 10.515 1.00 96.88 78 VAL A C 1
ATOM 622 O O . VAL A 1 78 ? -2.465 4.341 9.846 1.00 96.88 78 VAL A O 1
ATOM 625 N N . ASN A 1 79 ? -3.926 4.652 11.530 1.00 94.69 79 ASN A N 1
ATOM 626 C CA . ASN A 1 79 ? -3.373 5.899 12.043 1.00 94.69 79 ASN A CA 1
ATOM 627 C C . ASN A 1 79 ? -3.147 5.801 13.569 1.00 94.69 79 ASN A C 1
ATOM 629 O O . ASN A 1 79 ? -4.078 5.438 14.288 1.00 94.69 79 ASN A O 1
ATOM 633 N N . PRO A 1 80 ? -1.961 6.157 14.097 1.00 93.50 80 PRO A N 1
ATOM 634 C CA . PRO A 1 80 ? -0.739 6.502 13.363 1.00 93.50 80 PRO A CA 1
ATOM 635 C C . PRO A 1 80 ? -0.217 5.327 12.511 1.00 93.50 80 PRO A C 1
ATOM 637 O O . PRO A 1 80 ? -0.551 4.182 12.814 1.00 93.50 80 PRO A O 1
ATOM 640 N N . PRO A 1 81 ? 0.609 5.579 11.475 1.00 92.31 81 PRO A N 1
ATOM 641 C CA . PRO A 1 81 ? 1.196 4.509 10.673 1.00 92.31 81 PRO A CA 1
ATOM 642 C C . PRO A 1 81 ? 2.044 3.553 11.521 1.00 92.31 81 PRO A C 1
ATOM 644 O O . PRO A 1 81 ? 2.906 3.986 12.296 1.00 92.31 81 PRO A O 1
ATOM 647 N N . LEU A 1 82 ? 1.803 2.255 11.337 1.00 96.44 82 LEU A N 1
ATOM 648 C CA . LEU A 1 82 ? 2.506 1.149 11.989 1.00 96.44 82 LEU A CA 1
ATOM 649 C C . LEU A 1 82 ? 3.264 0.308 10.955 1.00 96.44 82 LEU A C 1
ATOM 651 O O . LEU A 1 82 ? 3.006 0.391 9.757 1.00 96.44 82 LEU A O 1
ATOM 655 N N . LEU A 1 83 ? 4.188 -0.518 11.431 1.00 97.56 83 LEU A N 1
ATOM 656 C CA . LEU A 1 83 ? 4.832 -1.546 10.621 1.00 97.56 83 LEU A CA 1
ATOM 657 C C . LEU A 1 83 ? 3.944 -2.786 10.569 1.00 97.56 83 LEU A C 1
ATOM 659 O O . LEU A 1 83 ? 3.412 -3.173 11.607 1.00 97.56 83 LEU A O 1
ATOM 663 N N . ALA A 1 84 ? 3.817 -3.414 9.406 1.00 97.69 84 ALA A N 1
ATOM 664 C CA . ALA A 1 84 ? 2.993 -4.597 9.188 1.00 97.69 84 ALA A CA 1
ATOM 665 C C . ALA A 1 84 ? 3.834 -5.853 8.963 1.00 97.69 84 ALA A C 1
ATOM 667 O O . ALA A 1 84 ? 4.826 -5.811 8.240 1.00 97.69 84 ALA A O 1
ATOM 668 N N . LEU A 1 85 ? 3.401 -6.957 9.565 1.00 97.38 85 LEU A N 1
ATOM 669 C CA . LEU A 1 85 ? 3.883 -8.308 9.293 1.00 97.38 85 LEU A CA 1
ATOM 670 C C . LEU A 1 85 ? 2.753 -9.105 8.637 1.00 97.38 85 LEU A C 1
ATOM 672 O O . LEU A 1 85 ? 1.617 -9.084 9.135 1.00 97.38 85 LEU A O 1
ATOM 676 N N . PHE A 1 86 ? 3.070 -9.805 7.553 1.00 96.81 86 PHE A N 1
ATOM 677 C CA . PHE A 1 86 ? 2.133 -10.657 6.823 1.00 96.81 86 PHE A CA 1
ATOM 678 C C . PHE A 1 86 ? 2.226 -12.117 7.297 1.00 96.81 86 PHE A C 1
ATOM 680 O O . PHE A 1 86 ? 3.264 -12.536 7.797 1.00 96.81 86 PHE A O 1
ATOM 687 N N . ASP A 1 87 ? 1.139 -12.889 7.187 1.00 94.75 87 ASP A N 1
ATOM 688 C CA . ASP A 1 87 ? 1.152 -14.348 7.420 1.00 94.75 87 ASP A CA 1
ATOM 689 C C . ASP A 1 87 ? 1.524 -15.172 6.186 1.00 94.75 87 ASP A C 1
ATOM 691 O O . ASP A 1 87 ? 1.635 -16.393 6.286 1.00 94.75 87 ASP A O 1
ATOM 695 N N . GLY A 1 88 ? 1.686 -14.502 5.049 1.00 95.19 88 GLY A N 1
ATOM 696 C CA . GLY A 1 88 ? 2.090 -15.072 3.779 1.00 95.19 88 GLY A CA 1
ATOM 697 C C . GLY A 1 88 ? 1.721 -14.155 2.620 1.00 95.19 88 GLY A C 1
ATOM 698 O O . GLY A 1 88 ? 1.215 -13.044 2.820 1.00 95.19 88 GLY A O 1
ATOM 699 N N . TYR A 1 89 ? 1.957 -14.653 1.413 1.00 96.44 89 TYR A N 1
ATOM 700 C CA . TYR A 1 89 ? 1.630 -13.998 0.149 1.00 96.44 89 TYR A CA 1
ATOM 701 C C . TYR A 1 89 ? 0.568 -14.807 -0.616 1.00 96.44 89 TYR A C 1
ATOM 703 O O . TYR A 1 89 ? 0.400 -16.008 -0.396 1.00 96.44 89 TYR A O 1
ATOM 711 N N . ASP A 1 90 ? -0.167 -14.165 -1.530 1.00 97.62 90 ASP A N 1
ATOM 712 C CA . ASP A 1 90 ? -1.126 -14.868 -2.403 1.00 97.62 90 ASP A CA 1
ATOM 713 C C . ASP A 1 90 ? -0.416 -15.700 -3.489 1.00 97.62 90 ASP A C 1
ATOM 715 O O . ASP A 1 90 ? -1.008 -16.610 -4.076 1.00 97.62 90 ASP A O 1
ATOM 719 N N . TYR A 1 91 ? 0.842 -15.361 -3.777 1.00 97.12 91 TYR A N 1
ATOM 720 C CA . TYR A 1 91 ? 1.686 -15.989 -4.786 1.00 97.12 91 TYR A CA 1
ATOM 721 C C . TYR A 1 91 ? 3.049 -16.337 -4.185 1.00 97.12 91 TYR A C 1
ATOM 723 O O . TYR A 1 91 ? 3.533 -15.644 -3.296 1.00 97.12 91 TYR A O 1
ATOM 731 N N . ASP A 1 92 ? 3.659 -17.400 -4.705 1.00 94.25 92 ASP A N 1
ATOM 732 C CA . ASP A 1 92 ? 5.048 -17.749 -4.406 1.00 94.25 92 ASP A CA 1
ATOM 733 C C . ASP A 1 92 ? 5.977 -16.699 -5.028 1.00 94.25 92 ASP A C 1
ATOM 735 O O . ASP A 1 92 ? 5.868 -16.423 -6.229 1.00 94.25 92 ASP A O 1
ATOM 739 N N . CYS A 1 93 ? 6.829 -16.087 -4.208 1.00 92.25 93 CYS A N 1
ATOM 740 C CA . CYS A 1 93 ? 7.731 -15.013 -4.614 1.00 92.25 93 CYS A CA 1
ATOM 741 C C . CYS A 1 93 ? 9.015 -15.012 -3.773 1.00 92.25 93 CYS A C 1
ATOM 743 O O . CYS A 1 93 ? 9.106 -15.684 -2.747 1.00 92.25 93 CYS A O 1
ATOM 745 N N . ASN A 1 94 ? 10.008 -14.217 -4.165 1.00 85.75 94 ASN A N 1
ATOM 746 C CA . ASN A 1 94 ? 11.295 -14.121 -3.472 1.00 85.75 94 ASN A CA 1
ATOM 747 C C . ASN A 1 94 ? 11.184 -13.770 -1.971 1.00 85.75 94 ASN A C 1
ATOM 749 O O . ASN A 1 94 ? 12.016 -14.190 -1.166 1.00 85.75 94 ASN A O 1
ATOM 753 N N . ALA A 1 95 ? 10.136 -13.046 -1.570 1.00 87.44 95 ALA A N 1
ATOM 754 C CA . ALA A 1 95 ? 9.878 -12.692 -0.179 1.00 87.44 95 ALA A CA 1
ATOM 755 C C . ALA A 1 95 ? 9.216 -13.824 0.631 1.00 87.44 95 ALA A C 1
ATOM 757 O O . ALA A 1 95 ? 9.204 -13.748 1.865 1.00 87.44 95 ALA A O 1
ATOM 758 N N . SER A 1 96 ? 8.693 -14.872 -0.022 1.00 86.00 96 SER A N 1
ATOM 759 C CA . SER A 1 96 ? 8.010 -16.001 0.629 1.00 86.00 96 SER A CA 1
ATOM 760 C C . SER A 1 96 ? 8.912 -16.770 1.600 1.00 86.00 96 SER A C 1
ATOM 762 O O . SER A 1 96 ? 8.459 -17.240 2.642 1.00 86.00 96 SER A O 1
ATOM 764 N N . ASP A 1 97 ? 10.221 -16.816 1.340 1.00 81.88 97 ASP A N 1
ATOM 765 C CA . ASP A 1 97 ? 11.190 -17.469 2.234 1.00 81.88 97 ASP A CA 1
ATOM 766 C C . ASP A 1 97 ? 11.398 -16.721 3.574 1.00 81.88 97 ASP A C 1
ATOM 768 O O . ASP A 1 97 ? 12.012 -17.256 4.500 1.00 81.88 97 ASP A O 1
ATOM 772 N N . TRP A 1 98 ? 10.881 -15.491 3.699 1.00 77.56 98 TRP A N 1
ATOM 773 C CA . TRP A 1 98 ? 11.157 -14.554 4.798 1.00 77.56 98 TRP A CA 1
ATOM 774 C C . TRP A 1 98 ? 9.876 -14.004 5.454 1.00 77.56 98 TRP A C 1
ATOM 776 O O . TRP A 1 98 ? 9.935 -13.037 6.218 1.00 77.56 98 TRP A O 1
ATOM 786 N N . GLU A 1 99 ? 8.714 -14.611 5.182 1.00 69.94 99 GLU A N 1
ATOM 787 C CA . GLU A 1 99 ? 7.369 -14.140 5.575 1.00 69.94 99 GLU A CA 1
ATOM 788 C C . GLU A 1 99 ? 7.233 -13.745 7.058 1.00 69.94 99 GLU A C 1
ATOM 790 O O . GLU A 1 99 ? 6.468 -12.846 7.397 1.00 69.94 99 GLU A O 1
ATOM 795 N N . VAL A 1 100 ? 8.008 -14.366 7.953 1.00 75.75 100 VAL A N 1
ATOM 796 C CA . VAL A 1 100 ? 7.954 -14.119 9.406 1.00 75.75 100 VAL A CA 1
ATOM 797 C C . VAL A 1 100 ? 8.912 -13.033 9.915 1.00 75.75 100 VAL A C 1
ATOM 799 O O . VAL A 1 100 ? 8.793 -12.616 11.070 1.00 75.75 100 VAL A O 1
ATOM 802 N N . ASP A 1 101 ? 9.826 -12.550 9.072 1.00 86.00 101 ASP A N 1
ATOM 803 C CA . ASP A 1 101 ? 10.909 -11.639 9.466 1.00 86.00 101 ASP A CA 1
ATOM 804 C C . ASP A 1 101 ? 10.797 -10.238 8.834 1.00 86.00 101 ASP A C 1
ATOM 806 O O . ASP A 1 101 ? 11.420 -9.283 9.320 1.00 86.00 101 ASP A O 1
ATOM 810 N N . ILE A 1 102 ? 9.966 -10.072 7.799 1.00 93.00 102 ILE A N 1
ATOM 811 C CA . ILE A 1 102 ? 9.837 -8.802 7.076 1.00 93.00 102 ILE A CA 1
ATOM 812 C C . ILE A 1 102 ? 8.726 -7.928 7.669 1.00 93.00 102 ILE A C 1
ATOM 814 O O . ILE A 1 102 ? 7.543 -8.253 7.646 1.00 93.00 102 ILE A O 1
ATOM 818 N N . TRP A 1 103 ? 9.116 -6.749 8.154 1.00 96.31 103 TRP A N 1
ATOM 819 C CA . TRP A 1 103 ? 8.194 -5.727 8.648 1.00 96.31 103 TRP A CA 1
ATOM 820 C C . TRP A 1 103 ? 8.076 -4.591 7.641 1.00 96.31 103 TRP A C 1
ATOM 822 O O . TRP A 1 103 ? 9.018 -3.816 7.494 1.00 96.31 103 TRP A O 1
ATOM 832 N N . TYR A 1 104 ? 6.927 -4.440 6.992 1.00 97.00 104 TYR A N 1
ATOM 833 C CA . TYR A 1 104 ? 6.719 -3.411 5.978 1.00 97.00 104 TYR A CA 1
ATOM 834 C C . TYR A 1 104 ? 6.187 -2.104 6.566 1.00 97.00 104 TYR A C 1
ATOM 836 O O . TYR A 1 104 ? 5.251 -2.087 7.366 1.00 97.00 104 TYR A O 1
ATOM 844 N N . SER A 1 105 ? 6.741 -0.982 6.113 1.00 96.81 105 SER A N 1
ATOM 845 C CA . SER A 1 105 ? 6.061 0.315 6.170 1.00 96.81 105 SER A CA 1
ATOM 846 C C . SER A 1 105 ? 5.062 0.371 5.018 1.00 96.81 105 SER A C 1
ATOM 848 O O . SER A 1 105 ? 5.484 0.246 3.875 1.00 96.81 105 SER A O 1
ATOM 850 N N . ILE A 1 106 ? 3.769 0.553 5.296 1.00 97.31 106 ILE A N 1
ATOM 851 C CA . ILE A 1 106 ? 2.710 0.575 4.270 1.00 97.31 106 ILE A CA 1
ATOM 852 C C . ILE A 1 106 ? 2.235 2.007 4.021 1.00 97.31 106 ILE A C 1
ATOM 854 O O . ILE A 1 106 ? 1.927 2.742 4.962 1.00 97.31 106 ILE A O 1
ATOM 858 N N . GLY A 1 107 ? 2.142 2.400 2.753 1.00 95.38 107 GLY A N 1
ATOM 859 C CA . GLY A 1 107 ? 1.678 3.723 2.339 1.00 95.38 107 GLY A CA 1
ATOM 860 C C . GLY A 1 107 ? 2.095 4.056 0.910 1.00 95.38 107 GLY A C 1
ATOM 861 O O . GLY A 1 107 ? 2.906 3.363 0.320 1.00 95.38 107 GLY A O 1
ATOM 862 N N . LEU A 1 108 ? 1.550 5.129 0.345 1.00 95.25 108 LEU A N 1
ATOM 863 C CA . LEU A 1 108 ? 1.911 5.576 -1.002 1.00 95.25 108 LEU A CA 1
ATOM 864 C C . LEU A 1 108 ? 3.282 6.269 -1.000 1.00 95.25 108 LEU A C 1
ATOM 866 O O . LEU A 1 108 ? 3.488 7.208 -0.226 1.00 95.25 108 LEU A O 1
ATOM 870 N N . GLY A 1 109 ? 4.197 5.815 -1.859 1.00 93.69 109 GLY A N 1
ATOM 871 C CA . GLY A 1 109 ? 5.528 6.403 -2.018 1.00 93.69 109 GLY A CA 1
ATOM 872 C C . GLY A 1 109 ? 6.445 6.144 -0.822 1.00 93.69 109 GLY A C 1
ATOM 873 O O . GLY A 1 109 ? 7.230 7.007 -0.441 1.00 93.69 109 GLY A O 1
ATOM 874 N N . VAL A 1 110 ? 6.317 4.986 -0.169 1.00 91.94 110 VAL A N 1
ATOM 875 C CA . VAL A 1 110 ? 7.086 4.631 1.043 1.00 91.94 110 VAL A CA 1
ATOM 876 C C . VAL A 1 110 ? 8.501 4.131 0.736 1.00 91.94 110 VAL A C 1
ATOM 878 O O . VAL A 1 110 ? 8.938 3.128 1.281 1.00 91.94 110 VAL A O 1
ATOM 881 N N . ALA A 1 111 ? 9.238 4.856 -0.099 1.00 92.25 111 ALA A N 1
ATOM 882 C CA . ALA A 1 111 ? 10.651 4.616 -0.392 1.00 92.25 111 ALA A CA 1
ATOM 883 C C . ALA A 1 111 ? 11.414 5.951 -0.474 1.00 92.25 111 ALA A C 1
ATOM 885 O O . ALA A 1 111 ? 10.816 7.022 -0.354 1.00 92.25 111 ALA A O 1
ATOM 886 N N . GLY A 1 112 ? 12.742 5.895 -0.603 1.00 89.62 112 GLY A N 1
ATOM 887 C CA . GLY A 1 112 ? 13.550 7.086 -0.878 1.00 89.62 112 GLY A CA 1
ATOM 888 C C . GLY A 1 112 ? 13.327 7.606 -2.302 1.00 89.62 112 GLY A C 1
ATOM 889 O O . GLY A 1 112 ? 12.973 6.831 -3.185 1.00 89.62 112 GLY A O 1
ATOM 890 N N . ASP A 1 113 ? 13.561 8.902 -2.528 1.00 90.94 113 ASP A N 1
ATOM 891 C CA . ASP A 1 113 ? 13.321 9.558 -3.826 1.00 90.94 113 ASP A CA 1
ATOM 892 C C . ASP A 1 113 ? 14.061 8.873 -4.992 1.00 90.94 113 ASP A C 1
ATOM 894 O O . ASP A 1 113 ? 13.512 8.764 -6.083 1.00 90.94 113 ASP A O 1
ATOM 898 N N . GLU A 1 114 ? 15.283 8.386 -4.754 1.00 90.75 114 GLU A N 1
ATOM 899 C CA . GLU A 1 114 ? 16.095 7.656 -5.742 1.00 90.75 114 GLU A CA 1
ATOM 900 C C . GLU A 1 114 ? 15.439 6.325 -6.131 1.00 90.75 114 GLU A C 1
ATOM 902 O O . GLU A 1 114 ? 15.150 6.095 -7.299 1.00 90.75 114 GLU A O 1
ATOM 907 N N . VAL A 1 115 ? 15.065 5.513 -5.140 1.00 91.62 115 VAL A N 1
ATOM 908 C CA . VAL A 1 115 ? 14.371 4.235 -5.356 1.00 91.62 115 VAL A CA 1
ATOM 909 C C . VAL A 1 115 ? 13.025 4.441 -6.058 1.00 91.62 115 VAL A C 1
ATOM 911 O O . VAL A 1 115 ? 12.669 3.690 -6.963 1.00 91.62 115 VAL A O 1
ATOM 914 N N . LEU A 1 116 ? 12.264 5.473 -5.676 1.00 92.50 116 LEU A N 1
ATOM 915 C CA . LEU A 1 116 ? 11.006 5.806 -6.353 1.00 92.50 116 LEU A CA 1
ATOM 916 C C . LEU A 1 116 ? 11.226 6.175 -7.824 1.00 92.50 116 LEU A C 1
ATOM 918 O O . LEU A 1 116 ? 10.410 5.789 -8.663 1.00 92.50 116 LEU A O 1
ATOM 922 N N . ALA A 1 117 ? 12.304 6.901 -8.137 1.00 91.75 117 ALA A N 1
ATOM 923 C CA . ALA A 1 117 ? 12.659 7.231 -9.512 1.00 91.75 117 ALA A CA 1
ATOM 924 C C . ALA A 1 117 ? 13.021 5.972 -10.313 1.00 91.75 117 ALA A C 1
ATOM 926 O O . ALA A 1 117 ? 12.486 5.795 -11.408 1.00 91.75 117 ALA A O 1
ATOM 927 N N . ASP A 1 118 ? 13.820 5.066 -9.741 1.00 91.94 118 ASP A N 1
ATOM 928 C CA . ASP A 1 118 ? 14.212 3.813 -10.397 1.00 91.94 118 ASP A CA 1
ATOM 929 C C . ASP A 1 118 ? 12.998 2.924 -10.700 1.00 91.94 118 ASP A C 1
ATOM 931 O O . ASP A 1 118 ? 12.847 2.418 -11.817 1.00 91.94 118 ASP A O 1
ATOM 935 N N . PHE A 1 119 ? 12.071 2.779 -9.744 1.00 92.88 119 PHE A N 1
ATOM 936 C CA . PHE A 1 119 ? 10.828 2.038 -9.978 1.00 92.88 119 PHE A CA 1
ATOM 937 C C . PHE A 1 119 ? 9.959 2.694 -11.056 1.00 92.88 119 PHE A C 1
ATOM 939 O O . PHE A 1 119 ? 9.403 1.996 -11.909 1.00 92.88 119 PHE A O 1
ATOM 946 N N . ALA A 1 120 ? 9.836 4.021 -11.052 1.00 92.06 120 ALA A N 1
ATOM 947 C CA . ALA A 1 120 ? 9.040 4.723 -12.053 1.00 92.06 120 ALA A CA 1
ATOM 948 C C . ALA A 1 120 ? 9.642 4.586 -13.464 1.00 92.06 120 ALA A C 1
ATOM 950 O O . ALA A 1 120 ? 8.908 4.337 -14.427 1.00 92.06 120 ALA A O 1
ATOM 951 N N . GLU A 1 121 ? 10.967 4.719 -13.587 1.00 91.31 121 GLU A N 1
ATOM 952 C CA . GLU A 1 121 ? 11.684 4.695 -14.864 1.00 91.31 121 GLU A CA 1
ATOM 953 C C . GLU A 1 121 ? 11.801 3.281 -15.446 1.00 91.31 121 GLU A C 1
ATOM 955 O O . GLU A 1 121 ? 11.546 3.086 -16.638 1.00 91.31 121 GLU A O 1
ATOM 960 N N . HIS A 1 122 ? 12.149 2.292 -14.619 1.00 91.56 122 HIS A N 1
ATOM 961 C CA . HIS A 1 122 ? 12.556 0.968 -15.098 1.00 91.56 122 HIS A CA 1
ATOM 962 C C . HIS A 1 122 ? 11.524 -0.137 -14.860 1.00 91.56 122 HIS A C 1
ATOM 964 O O . HIS A 1 122 ? 11.463 -1.090 -15.636 1.00 91.56 122 HIS A O 1
ATOM 970 N N . ALA A 1 123 ? 10.704 -0.012 -13.816 1.00 90.06 123 ALA A N 1
ATOM 971 C CA . ALA A 1 123 ? 9.712 -1.018 -13.433 1.00 90.06 123 ALA A CA 1
ATOM 972 C C . ALA A 1 123 ? 8.268 -0.602 -13.745 1.00 90.06 123 ALA A C 1
ATOM 974 O O . ALA A 1 123 ? 7.353 -1.411 -13.600 1.00 90.06 123 ALA A O 1
ATOM 975 N N . HIS A 1 124 ? 8.046 0.664 -14.120 1.00 91.56 124 HIS A N 1
ATOM 976 C CA . HIS A 1 124 ? 6.713 1.270 -14.197 1.00 91.56 124 HIS A CA 1
ATOM 977 C C . HIS A 1 124 ? 5.900 1.104 -12.900 1.00 91.56 124 HIS A C 1
ATOM 979 O O . HIS A 1 124 ? 4.663 1.068 -12.906 1.00 91.56 124 HIS A O 1
ATOM 985 N N . GLY A 1 125 ? 6.616 0.993 -11.783 1.00 94.06 125 GLY A N 1
ATOM 986 C CA . GLY A 1 125 ? 6.078 0.701 -10.473 1.00 94.06 125 GLY A CA 1
ATOM 987 C C . GLY A 1 125 ? 5.904 1.951 -9.630 1.00 94.06 125 GLY A C 1
ATOM 988 O O . GLY A 1 125 ? 6.653 2.917 -9.755 1.00 94.06 125 GLY A O 1
ATOM 989 N N . TYR A 1 126 ? 4.941 1.910 -8.716 1.00 96.62 126 TYR A N 1
ATOM 990 C CA . TYR A 1 126 ? 4.862 2.873 -7.625 1.00 96.62 126 TYR A CA 1
ATOM 991 C C . TYR A 1 126 ? 4.819 2.143 -6.285 1.00 96.62 126 TYR A C 1
ATOM 993 O O . TYR A 1 126 ? 3.999 1.247 -6.083 1.00 96.62 126 TYR A O 1
ATOM 1001 N N . VAL A 1 127 ? 5.729 2.497 -5.378 1.00 97.44 127 VAL A N 1
ATOM 1002 C CA . VAL A 1 127 ? 5.942 1.754 -4.129 1.00 97.44 127 VAL A CA 1
ATOM 1003 C C . VAL A 1 127 ? 4.798 2.015 -3.147 1.00 97.44 127 VAL A C 1
ATOM 1005 O O . VAL A 1 127 ? 4.496 3.161 -2.807 1.00 97.44 127 VAL A O 1
ATOM 1008 N N . VAL A 1 128 ? 4.171 0.938 -2.673 1.00 97.81 128 VAL A N 1
ATOM 1009 C CA . VAL A 1 128 ? 3.077 0.934 -1.687 1.00 97.81 128 VAL A CA 1
ATOM 1010 C C . VAL A 1 128 ? 3.456 0.272 -0.355 1.00 97.81 128 VAL A C 1
ATOM 1012 O O . VAL A 1 128 ? 2.716 0.376 0.630 1.00 97.81 128 VAL A O 1
ATOM 1015 N N . GLY A 1 129 ? 4.608 -0.400 -0.315 1.00 97.38 129 GLY A N 1
ATOM 1016 C CA . GLY A 1 129 ? 5.195 -0.985 0.883 1.00 97.38 129 GLY A CA 1
ATOM 1017 C C . GLY A 1 129 ? 6.714 -1.090 0.766 1.00 97.38 129 GLY A C 1
ATOM 1018 O O . GLY A 1 129 ? 7.225 -1.329 -0.319 1.00 97.38 129 GLY A O 1
ATOM 1019 N N . ALA A 1 130 ? 7.441 -0.925 1.866 1.00 96.88 130 ALA A N 1
ATOM 1020 C CA . ALA A 1 130 ? 8.892 -1.126 1.897 1.00 96.88 130 ALA A CA 1
ATOM 1021 C C . ALA A 1 130 ? 9.322 -1.806 3.190 1.00 96.88 130 ALA A C 1
ATOM 1023 O O . ALA A 1 130 ? 8.796 -1.477 4.263 1.00 96.88 130 ALA A O 1
ATOM 1024 N N . TRP A 1 131 ? 10.275 -2.733 3.101 1.00 95.06 131 TRP A N 1
ATOM 1025 C CA . TRP A 1 131 ? 10.856 -3.361 4.277 1.00 95.06 131 TRP A CA 1
ATOM 1026 C C . TRP A 1 131 ? 11.474 -2.291 5.178 1.00 95.06 131 TRP A C 1
ATOM 1028 O O . TRP A 1 131 ? 12.303 -1.473 4.796 1.00 95.06 131 TRP A O 1
ATOM 1038 N N . HIS A 1 132 ? 11.025 -2.245 6.422 1.00 91.94 132 HIS A N 1
ATOM 1039 C CA . HIS A 1 132 ? 11.558 -1.319 7.390 1.00 91.94 132 HIS A CA 1
ATOM 1040 C C . HIS A 1 132 ? 12.991 -1.675 7.800 1.00 91.94 132 HIS A C 1
ATOM 1042 O O . HIS A 1 132 ? 13.232 -2.715 8.410 1.00 91.94 132 HIS A O 1
ATOM 1048 N N . GLY A 1 133 ? 13.907 -0.732 7.571 1.00 86.06 133 GLY A N 1
ATOM 1049 C CA . GLY A 1 133 ? 15.300 -0.830 8.011 1.00 86.06 133 GLY A CA 1
ATOM 1050 C C . GLY A 1 133 ? 16.206 -1.608 7.054 1.00 86.06 133 GLY A C 1
ATOM 1051 O O . GLY A 1 133 ? 17.344 -1.884 7.422 1.00 86.06 133 GLY A O 1
ATOM 1052 N N . SER A 1 134 ? 15.709 -1.949 5.865 1.00 86.81 134 SER A N 1
ATOM 1053 C CA . SER A 1 134 ? 16.428 -2.648 4.801 1.00 86.81 134 SER A CA 1
ATOM 1054 C C . SER A 1 134 ? 15.864 -2.218 3.449 1.00 86.81 134 SER A C 1
ATOM 1056 O O . SER A 1 134 ? 14.677 -1.922 3.356 1.00 86.81 134 SER A O 1
ATOM 1058 N N . ASP A 1 135 ? 16.686 -2.242 2.407 1.00 81.44 135 ASP A N 1
ATOM 1059 C CA . ASP A 1 135 ? 16.240 -2.039 1.025 1.00 81.44 135 ASP A CA 1
ATOM 1060 C C . ASP A 1 135 ? 15.927 -3.375 0.317 1.00 81.44 135 ASP A C 1
ATOM 1062 O O . ASP A 1 135 ? 15.590 -3.404 -0.857 1.00 81.44 135 ASP A O 1
ATOM 1066 N N . GLY A 1 136 ? 15.962 -4.500 1.041 1.00 87.44 136 GLY A N 1
ATOM 1067 C CA . GLY A 1 136 ? 15.808 -5.843 0.463 1.00 87.44 136 GLY A CA 1
ATOM 1068 C C . GLY A 1 136 ? 14.392 -6.236 0.026 1.00 87.44 136 GLY A C 1
ATOM 1069 O O . GLY A 1 136 ? 14.190 -7.343 -0.447 1.00 87.44 136 GLY A O 1
ATOM 1070 N N . SER A 1 137 ? 13.365 -5.400 0.213 1.00 94.94 137 SER A N 1
ATOM 1071 C CA . SER A 1 137 ? 12.042 -5.718 -0.347 1.00 94.94 137 SER A CA 1
ATOM 1072 C C . SER A 1 137 ? 11.132 -4.503 -0.457 1.00 94.94 137 SER A C 1
ATOM 1074 O O . SER A 1 137 ? 10.863 -3.807 0.529 1.00 94.94 137 SER A O 1
ATOM 1076 N N . TYR A 1 138 ? 10.577 -4.314 -1.649 1.00 97.19 138 TYR A N 1
ATOM 1077 C CA . TYR A 1 138 ? 9.573 -3.306 -1.949 1.00 97.19 138 TYR A CA 1
ATOM 1078 C C . TYR A 1 138 ? 8.321 -3.957 -2.523 1.00 97.19 138 TYR A C 1
ATOM 1080 O O . TYR A 1 138 ? 8.395 -4.838 -3.371 1.00 97.19 138 TYR A O 1
ATOM 1088 N N . LEU A 1 139 ? 7.165 -3.477 -2.075 1.00 98.06 139 LEU A N 1
ATOM 1089 C CA . LEU A 1 139 ? 5.859 -3.789 -2.634 1.00 98.06 139 LEU A CA 1
ATOM 1090 C C . LEU A 1 139 ? 5.425 -2.639 -3.527 1.00 98.06 139 LEU A C 1
ATOM 1092 O O . LEU A 1 139 ? 5.413 -1.487 -3.088 1.00 98.06 139 LEU A O 1
ATOM 1096 N N . MET A 1 140 ? 5.017 -2.935 -4.753 1.00 97.56 140 MET A N 1
ATOM 1097 C CA . MET A 1 140 ? 4.654 -1.931 -5.746 1.00 97.56 140 MET A CA 1
ATOM 1098 C C . MET A 1 140 ? 3.372 -2.278 -6.499 1.00 97.56 140 MET A C 1
ATOM 1100 O O . MET A 1 140 ? 2.941 -3.428 -6.566 1.00 97.56 140 MET A O 1
ATOM 1104 N N . ILE A 1 141 ? 2.771 -1.247 -7.080 1.00 97.62 141 ILE A N 1
ATOM 1105 C CA . ILE A 1 141 ? 1.661 -1.346 -8.030 1.00 97.62 141 ILE A CA 1
ATOM 1106 C C . ILE A 1 141 ? 2.163 -1.013 -9.431 1.00 97.62 141 ILE A C 1
ATOM 1108 O O . ILE A 1 141 ? 3.003 -0.128 -9.586 1.00 97.62 141 ILE A O 1
ATOM 1112 N N . ASP A 1 142 ? 1.620 -1.681 -10.444 1.00 95.88 142 ASP A N 1
ATOM 1113 C CA . ASP A 1 142 ? 1.869 -1.331 -11.843 1.00 95.88 142 ASP A CA 1
ATOM 1114 C C . ASP A 1 142 ? 1.066 -0.071 -12.213 1.00 95.88 142 ASP A C 1
ATOM 1116 O O . ASP A 1 142 ? -0.155 -0.007 -12.035 1.00 95.88 142 ASP A O 1
ATOM 1120 N N . THR A 1 143 ? 1.756 0.957 -12.708 1.00 94.44 143 THR A N 1
ATOM 1121 C CA . THR A 1 143 ? 1.148 2.243 -13.099 1.00 94.44 143 THR A CA 1
ATOM 1122 C C . THR A 1 143 ? 0.800 2.339 -14.586 1.00 94.44 143 THR A C 1
ATOM 1124 O O . THR A 1 143 ? 0.124 3.284 -14.999 1.00 94.44 143 THR A O 1
ATOM 1127 N N . ILE A 1 144 ? 1.197 1.351 -15.392 1.00 93.25 144 ILE A N 1
ATOM 1128 C CA . ILE A 1 144 ? 0.931 1.271 -16.833 1.00 93.25 144 ILE A CA 1
ATOM 1129 C C . ILE A 1 144 ? -0.220 0.302 -17.111 1.00 93.25 144 ILE A C 1
ATOM 1131 O O . ILE A 1 144 ? -1.202 0.676 -17.763 1.00 93.25 144 ILE A O 1
ATOM 1135 N N . HIS A 1 145 ? -0.168 -0.920 -16.578 1.00 94.00 145 HIS A N 1
ATOM 1136 C CA . HIS A 1 145 ? -1.228 -1.919 -16.745 1.00 94.00 145 HIS A CA 1
ATOM 1137 C C . HIS A 1 145 ? -2.303 -1.766 -15.662 1.00 94.00 145 HIS A C 1
ATOM 1139 O O . HIS A 1 145 ? -2.526 -2.650 -14.845 1.00 94.00 145 HIS A O 1
ATOM 1145 N N . THR A 1 146 ? -3.020 -0.639 -15.679 1.00 92.94 146 THR A N 1
ATOM 1146 C CA . THR A 1 146 ? -3.938 -0.220 -14.593 1.00 92.94 146 THR A CA 1
ATOM 1147 C C . THR A 1 146 ? -5.130 -1.153 -14.298 1.00 92.94 146 THR A C 1
ATOM 1149 O O . THR A 1 146 ? -5.834 -0.969 -13.295 1.00 92.94 146 THR A O 1
ATOM 1152 N N . GLU A 1 147 ? -5.362 -2.149 -15.154 1.00 94.75 147 GLU A N 1
ATOM 1153 C CA . GLU A 1 147 ? -6.361 -3.209 -14.975 1.00 94.75 147 GLU A CA 1
ATOM 1154 C C . GLU A 1 147 ? -5.851 -4.346 -14.075 1.00 94.75 147 GLU A C 1
ATOM 1156 O O . GLU A 1 147 ? -6.654 -5.046 -13.450 1.00 94.75 147 GLU A O 1
ATOM 1161 N N . ASP A 1 148 ? -4.528 -4.536 -14.013 1.00 96.62 148 ASP A N 1
ATOM 1162 C CA . ASP A 1 148 ? -3.893 -5.507 -13.135 1.00 96.62 148 ASP A CA 1
ATOM 1163 C C . ASP A 1 148 ? -3.938 -4.991 -11.702 1.00 96.62 148 ASP A C 1
ATOM 1165 O O . ASP A 1 148 ? -3.420 -3.924 -11.383 1.00 96.62 148 ASP A O 1
ATOM 1169 N N . LYS A 1 149 ? -4.621 -5.740 -10.842 1.00 97.62 149 LYS A N 1
ATOM 1170 C CA . LYS A 1 149 ? -4.848 -5.349 -9.450 1.00 97.62 149 LYS A CA 1
ATOM 1171 C C . LYS A 1 149 ? -3.743 -5.809 -8.518 1.00 97.62 149 LYS A C 1
ATOM 1173 O O . LYS A 1 149 ? -3.766 -5.422 -7.350 1.00 97.62 149 LYS A O 1
ATOM 1178 N N . ARG A 1 150 ? -2.854 -6.679 -9.001 1.00 98.44 150 ARG A N 1
ATOM 1179 C CA . ARG A 1 150 ? -1.859 -7.344 -8.170 1.00 98.44 150 ARG A CA 1
ATOM 1180 C C . ARG A 1 150 ? -0.899 -6.331 -7.558 1.00 98.44 150 ARG A C 1
ATOM 1182 O O . ARG A 1 150 ? -0.606 -5.288 -8.139 1.00 98.44 150 ARG A O 1
ATOM 1189 N N . ILE A 1 151 ? -0.419 -6.670 -6.370 1.00 98.44 151 ILE A N 1
ATOM 1190 C CA . ILE A 1 151 ? 0.733 -6.015 -5.755 1.00 98.44 151 ILE A CA 1
ATOM 1191 C C . ILE A 1 151 ? 1.934 -6.898 -6.045 1.00 98.44 151 ILE A C 1
ATOM 1193 O O . ILE A 1 151 ? 1.856 -8.110 -5.839 1.00 98.44 151 ILE A O 1
ATOM 1197 N N . PHE A 1 152 ? 3.017 -6.302 -6.518 1.00 98.06 152 PHE A N 1
ATOM 1198 C CA . PHE A 1 152 ? 4.242 -7.003 -6.880 1.00 98.06 152 PHE A CA 1
ATOM 1199 C C . PHE A 1 152 ? 5.326 -6.773 -5.828 1.00 98.06 152 PHE A C 1
ATOM 1201 O O . PHE A 1 152 ? 5.353 -5.701 -5.224 1.00 98.06 152 PHE A O 1
ATOM 1208 N N . VAL A 1 153 ? 6.208 -7.751 -5.624 1.00 97.06 153 VAL A N 1
ATOM 1209 C CA . VAL A 1 153 ? 7.488 -7.580 -4.925 1.00 97.06 153 VAL A CA 1
ATOM 1210 C C . VAL A 1 153 ? 8.617 -7.336 -5.910 1.00 97.06 153 VAL A C 1
ATOM 1212 O O . VAL A 1 153 ? 8.613 -7.851 -7.027 1.00 97.06 153 VAL A O 1
ATOM 1215 N N . CYS A 1 154 ? 9.618 -6.611 -5.429 1.00 95.44 154 CYS A N 1
ATOM 1216 C CA . CYS A 1 154 ? 10.961 -6.595 -5.983 1.00 95.44 154 CYS A CA 1
ATOM 1217 C C . CYS A 1 154 ? 11.964 -6.473 -4.828 1.00 95.44 154 CYS A C 1
ATOM 1219 O O . CYS A 1 154 ? 11.727 -5.709 -3.885 1.00 95.44 154 CYS A O 1
ATOM 1221 N N . ASP A 1 155 ? 13.071 -7.208 -4.898 1.00 93.88 155 ASP A N 1
ATOM 1222 C CA . ASP A 1 155 ? 14.232 -6.955 -4.039 1.00 93.88 155 ASP A CA 1
ATOM 1223 C C . ASP A 1 155 ? 14.963 -5.697 -4.553 1.00 93.88 155 ASP A C 1
ATOM 1225 O O . ASP A 1 155 ? 15.080 -5.488 -5.765 1.00 93.88 155 ASP A O 1
ATOM 1229 N N . GLY A 1 156 ? 15.373 -4.806 -3.647 1.00 91.88 156 GLY A N 1
ATOM 1230 C CA . GLY A 1 156 ? 16.024 -3.549 -4.016 1.00 91.88 156 GLY A CA 1
ATOM 1231 C C . GLY A 1 156 ? 17.448 -3.707 -4.535 1.00 91.88 156 GLY A C 1
ATOM 1232 O O . GLY A 1 156 ? 17.842 -2.963 -5.434 1.00 91.88 156 GLY A O 1
ATOM 1233 N N . ASP A 1 157 ? 18.200 -4.680 -4.019 1.00 92.12 157 ASP A N 1
ATOM 1234 C CA . ASP A 1 157 ? 19.545 -4.978 -4.506 1.00 92.12 157 ASP A CA 1
ATOM 1235 C C . ASP A 1 157 ? 19.457 -5.569 -5.919 1.00 92.12 157 ASP A C 1
ATOM 1237 O O . ASP A 1 157 ? 20.185 -5.136 -6.817 1.00 92.12 157 ASP A O 1
ATOM 1241 N N . ASP A 1 158 ? 18.509 -6.483 -6.154 1.00 93.12 158 ASP A N 1
ATOM 1242 C CA . ASP A 1 158 ? 18.267 -7.046 -7.489 1.00 93.12 158 ASP A CA 1
ATOM 1243 C C . ASP A 1 158 ? 17.851 -5.964 -8.496 1.00 93.12 158 ASP A C 1
ATOM 1245 O O . ASP A 1 158 ? 18.352 -5.953 -9.626 1.00 93.12 158 ASP A O 1
ATOM 1249 N N . LEU A 1 159 ? 16.993 -5.016 -8.090 1.00 92.94 159 LEU A N 1
ATOM 1250 C CA . LEU A 1 159 ? 16.636 -3.855 -8.913 1.00 92.94 159 LEU A CA 1
ATOM 1251 C C . LEU A 1 159 ? 17.874 -3.040 -9.283 1.00 92.94 159 LEU A C 1
ATOM 1253 O O . LEU A 1 159 ? 18.104 -2.774 -10.466 1.00 92.94 159 LEU A O 1
ATOM 1257 N N . ALA A 1 160 ? 18.681 -2.668 -8.289 1.00 91.75 160 ALA A N 1
ATOM 1258 C CA . ALA A 1 160 ? 19.876 -1.867 -8.506 1.00 91.75 160 ALA A CA 1
ATOM 1259 C C . ALA A 1 160 ? 20.860 -2.571 -9.453 1.00 91.75 160 ALA A C 1
ATOM 1261 O O . ALA A 1 160 ? 21.373 -1.950 -10.388 1.00 91.75 160 ALA A O 1
ATOM 1262 N N . TYR A 1 161 ? 21.087 -3.875 -9.271 1.00 93.69 161 TYR A N 1
ATOM 1263 C CA . TYR A 1 161 ? 21.946 -4.656 -10.162 1.00 93.69 161 TYR A CA 1
ATOM 1264 C C . TYR A 1 161 ? 21.383 -4.752 -11.579 1.00 93.69 161 TYR A C 1
ATOM 1266 O O . TYR A 1 161 ? 22.126 -4.535 -12.538 1.00 93.69 161 TYR A O 1
ATOM 1274 N N . ALA A 1 162 ? 20.081 -5.008 -11.736 1.00 92.44 162 ALA A N 1
ATOM 1275 C CA . ALA A 1 162 ? 19.451 -5.064 -13.050 1.00 92.44 162 ALA A CA 1
ATOM 1276 C C . ALA A 1 162 ? 19.577 -3.729 -13.801 1.00 92.44 162 ALA A C 1
ATOM 1278 O O . ALA A 1 162 ? 19.914 -3.729 -14.987 1.00 92.44 162 ALA A O 1
ATOM 1279 N N . VAL A 1 163 ? 19.387 -2.598 -13.113 1.00 91.38 163 VAL A N 1
ATOM 1280 C CA . VAL A 1 163 ? 19.552 -1.255 -13.693 1.00 91.38 163 VAL A CA 1
ATOM 1281 C C . VAL A 1 163 ? 21.007 -0.994 -14.091 1.00 91.38 163 VAL A C 1
ATOM 1283 O O . VAL A 1 163 ? 21.264 -0.575 -15.221 1.00 91.38 163 VAL A O 1
ATOM 1286 N N . ILE A 1 164 ? 21.969 -1.285 -13.206 1.00 93.06 164 ILE A N 1
ATOM 1287 C CA . ILE A 1 164 ? 23.407 -1.087 -13.466 1.00 93.06 164 ILE A CA 1
ATOM 1288 C C . ILE A 1 164 ? 23.883 -1.924 -14.661 1.00 93.06 164 ILE A C 1
ATOM 1290 O O . ILE A 1 164 ? 24.635 -1.425 -15.504 1.00 93.06 164 ILE A O 1
ATOM 1294 N N . ASP A 1 165 ? 23.433 -3.174 -14.748 1.00 93.12 165 ASP A N 1
ATOM 1295 C CA . ASP A 1 165 ? 23.832 -4.112 -15.800 1.00 93.12 165 ASP A CA 1
ATOM 1296 C C . ASP A 1 165 ? 23.022 -3.939 -17.099 1.00 93.12 165 ASP A C 1
ATOM 1298 O O . ASP A 1 165 ? 23.356 -4.536 -18.127 1.00 93.12 165 ASP A O 1
ATOM 1302 N N . GLY A 1 166 ? 21.974 -3.106 -17.086 1.00 90.12 166 GLY A N 1
ATOM 1303 C CA . GLY A 1 166 ? 21.076 -2.892 -18.222 1.00 90.12 166 GLY A CA 1
ATOM 1304 C C . GLY A 1 166 ? 20.190 -4.101 -18.541 1.00 90.12 166 GLY A C 1
ATOM 1305 O O . GLY A 1 166 ? 19.779 -4.278 -19.692 1.00 90.12 166 GLY A O 1
ATOM 1306 N N . ASN A 1 167 ? 19.918 -4.944 -17.543 1.00 91.38 167 ASN A N 1
ATOM 1307 C CA . ASN A 1 167 ? 19.049 -6.108 -17.664 1.00 91.38 167 ASN A CA 1
ATOM 1308 C C . ASN A 1 167 ? 17.564 -5.707 -17.566 1.00 91.38 167 ASN A C 1
ATOM 1310 O O . ASN A 1 167 ? 17.225 -4.706 -16.930 1.00 91.38 167 ASN A O 1
ATOM 1314 N N . PRO A 1 168 ? 16.642 -6.478 -18.173 1.00 87.81 168 PRO A N 1
ATOM 1315 C CA . PRO A 1 168 ? 15.212 -6.216 -18.048 1.00 87.81 168 PRO A CA 1
ATOM 1316 C C . PRO A 1 168 ? 14.723 -6.380 -16.600 1.00 87.81 168 PRO A C 1
ATOM 1318 O O . PRO A 1 168 ? 14.680 -7.487 -16.072 1.00 87.81 168 PRO A O 1
ATOM 1321 N N . VAL A 1 169 ? 14.270 -5.287 -15.983 1.00 89.25 169 VAL A N 1
ATOM 1322 C CA . VAL A 1 169 ? 13.742 -5.290 -14.604 1.00 89.25 169 VAL A CA 1
ATOM 1323 C C . VAL A 1 169 ? 12.455 -6.118 -14.470 1.00 89.25 169 VAL A C 1
ATOM 1325 O O . VAL A 1 169 ? 12.175 -6.680 -13.420 1.00 89.25 169 VAL A O 1
ATOM 1328 N N . GLY A 1 170 ? 11.683 -6.281 -15.548 1.00 85.75 170 GLY A N 1
ATOM 1329 C CA . GLY A 1 170 ? 10.459 -7.089 -15.520 1.00 85.75 170 GLY A CA 1
ATOM 1330 C C . GLY A 1 170 ? 10.667 -8.572 -15.179 1.00 85.75 170 GLY A C 1
ATOM 1331 O O . GLY A 1 170 ? 9.690 -9.242 -14.864 1.00 85.75 170 GLY A O 1
ATOM 1332 N N . GLU A 1 171 ? 11.899 -9.093 -15.243 1.00 86.81 171 GLU A N 1
ATOM 1333 C CA . GLU A 1 171 ? 12.210 -10.491 -14.897 1.00 86.81 171 GLU A CA 1
ATOM 1334 C C . GLU A 1 171 ? 12.402 -10.724 -13.390 1.00 86.81 171 GLU A C 1
A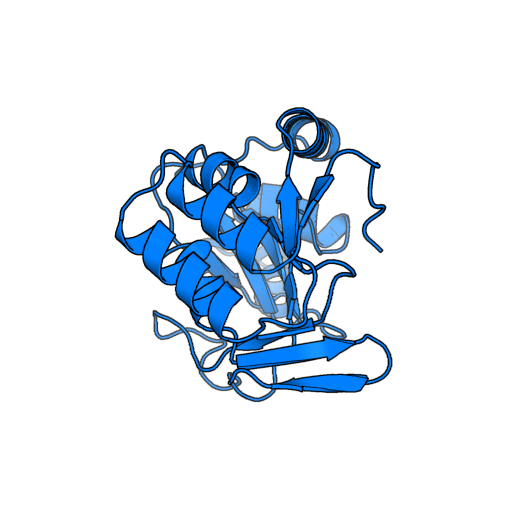TOM 1336 O O . GLU A 1 171 ? 12.325 -11.869 -12.954 1.00 86.81 171 GLU A O 1
ATOM 1341 N N . ILE A 1 172 ? 12.622 -9.663 -12.606 1.00 91.38 172 ILE A N 1
ATOM 1342 C CA . ILE A 1 172 ? 12.837 -9.724 -11.146 1.00 91.38 172 ILE A CA 1
ATOM 1343 C C . ILE A 1 172 ? 11.639 -9.196 -10.340 1.00 91.38 172 ILE A C 1
ATOM 1345 O O . ILE A 1 172 ? 11.676 -9.158 -9.113 1.00 91.38 172 ILE A O 1
ATOM 1349 N N . ILE A 1 173 ? 10.578 -8.767 -11.031 1.00 94.69 173 ILE A N 1
ATOM 1350 C CA . ILE A 1 173 ? 9.327 -8.316 -10.418 1.00 94.69 173 ILE A CA 1
ATOM 1351 C C . ILE A 1 173 ? 8.348 -9.483 -10.407 1.00 94.69 173 ILE A C 1
ATOM 1353 O O . ILE A 1 173 ? 7.922 -9.972 -11.457 1.00 94.69 173 ILE A O 1
ATOM 1357 N N . GLU A 1 174 ? 7.925 -9.882 -9.215 1.00 96.38 174 GLU A N 1
ATOM 1358 C CA . GLU A 1 174 ? 7.054 -11.038 -9.021 1.00 96.38 174 GLU A CA 1
ATOM 1359 C C . GLU A 1 174 ? 5.736 -10.611 -8.369 1.00 96.38 174 GLU A C 1
ATOM 1361 O O . GLU A 1 174 ? 5.717 -9.703 -7.537 1.00 96.38 174 GLU A O 1
ATOM 1366 N N . PRO A 1 175 ? 4.587 -11.206 -8.731 1.00 97.62 175 PRO A N 1
ATOM 1367 C CA . PRO A 1 175 ? 3.346 -10.930 -8.019 1.00 97.62 175 PRO A CA 1
ATOM 1368 C C . PRO A 1 175 ? 3.456 -11.441 -6.574 1.00 97.62 175 PRO A C 1
ATOM 1370 O O . PRO A 1 175 ? 3.922 -12.550 -6.357 1.00 97.62 175 PRO A O 1
ATOM 1373 N N . ALA A 1 176 ? 2.982 -10.655 -5.605 1.00 98.00 176 ALA A N 1
ATOM 1374 C CA . ALA A 1 176 ? 2.958 -11.001 -4.179 1.00 98.00 176 ALA A CA 1
ATOM 1375 C C . ALA A 1 176 ? 1.520 -11.139 -3.658 1.00 98.00 176 ALA A C 1
ATOM 1377 O O . ALA A 1 176 ? 1.161 -12.124 -3.022 1.00 98.00 176 ALA A O 1
ATOM 1378 N N . PHE A 1 177 ? 0.652 -10.177 -3.986 1.00 98.50 177 PHE A N 1
ATOM 1379 C CA . PHE A 1 177 ? -0.748 -10.170 -3.548 1.00 98.50 177 PHE A CA 1
ATOM 1380 C C . PHE A 1 177 ? -1.705 -10.002 -4.722 1.00 98.50 177 PHE A C 1
ATOM 1382 O O . PHE A 1 177 ? -1.404 -9.319 -5.701 1.00 98.50 177 PHE A O 1
ATOM 1389 N N . ALA A 1 178 ? -2.895 -10.590 -4.625 1.00 98.31 178 ALA A N 1
ATOM 1390 C CA . ALA A 1 178 ? -3.930 -10.517 -5.653 1.00 98.31 178 ALA A CA 1
ATOM 1391 C C . ALA A 1 178 ? -4.534 -9.111 -5.782 1.00 98.31 178 ALA A C 1
ATOM 1393 O O . ALA A 1 178 ? -4.993 -8.725 -6.859 1.00 98.31 178 ALA A O 1
ATOM 1394 N N . SER A 1 179 ? -4.533 -8.350 -4.686 1.00 98.56 179 SER A N 1
ATOM 1395 C CA . SER A 1 179 ? -4.936 -6.949 -4.653 1.00 98.56 179 SER A CA 1
ATOM 1396 C C . SER A 1 179 ? -4.424 -6.233 -3.404 1.00 98.56 179 SER A C 1
ATOM 1398 O O . SER A 1 179 ? -3.973 -6.864 -2.448 1.00 98.56 179 SER A O 1
ATOM 1400 N N . TYR A 1 180 ? -4.563 -4.905 -3.376 1.00 98.62 180 TYR A N 1
ATOM 1401 C CA . TYR A 1 180 ? -4.287 -4.103 -2.180 1.00 98.62 180 TYR A CA 1
ATOM 1402 C C . TYR A 1 180 ? -5.112 -4.542 -0.961 1.00 98.62 180 TYR A C 1
ATOM 1404 O O . TYR A 1 180 ? -4.611 -4.559 0.160 1.00 98.62 180 TYR A O 1
ATOM 1412 N N . SER A 1 181 ? -6.383 -4.907 -1.163 1.00 98.69 181 SER A N 1
ATOM 1413 C CA . SER A 1 181 ? -7.232 -5.381 -0.066 1.00 98.69 181 SER A CA 1
ATOM 1414 C C . SER A 1 181 ? -6.748 -6.736 0.456 1.00 98.69 181 SER A C 1
ATOM 1416 O O . SER A 1 181 ? -6.684 -6.921 1.670 1.00 98.69 181 SER A O 1
ATOM 1418 N N . SER A 1 182 ? -6.350 -7.643 -0.449 1.00 98.56 182 SER A N 1
ATOM 1419 C CA . SER A 1 182 ? -5.790 -8.953 -0.106 1.00 98.56 182 SER A CA 1
ATOM 1420 C C . SER A 1 182 ? -4.526 -8.799 0.737 1.00 98.56 182 SER A C 1
ATOM 1422 O O . SER A 1 182 ? -4.440 -9.359 1.827 1.00 98.56 182 SER A O 1
ATOM 1424 N N . MET A 1 183 ? -3.614 -7.917 0.313 1.00 98.62 183 MET A N 1
ATOM 1425 C CA . MET A 1 183 ? -2.410 -7.563 1.072 1.00 98.62 183 MET A CA 1
ATOM 1426 C C . MET A 1 183 ? -2.730 -7.148 2.514 1.00 98.62 183 MET A C 1
ATOM 1428 O O . MET A 1 183 ? -2.125 -7.659 3.453 1.00 98.62 183 MET A O 1
ATOM 143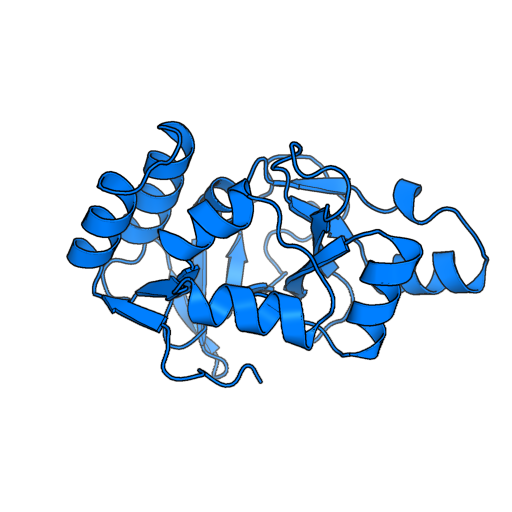2 N N . LEU A 1 184 ? -3.704 -6.252 2.727 1.00 98.62 184 LEU A N 1
ATOM 1433 C CA . LEU A 1 184 ? -4.077 -5.857 4.092 1.00 98.62 184 LEU A CA 1
ATOM 1434 C C . LEU A 1 184 ? -4.700 -7.014 4.888 1.00 98.62 184 LEU A C 1
ATOM 1436 O O . LEU A 1 184 ? -4.491 -7.109 6.097 1.00 98.62 184 LEU A O 1
ATOM 1440 N N . ALA A 1 185 ? -5.440 -7.912 4.236 1.00 98.38 185 ALA A N 1
ATOM 1441 C CA . ALA A 1 185 ? -6.045 -9.073 4.885 1.00 98.38 185 ALA A CA 1
ATOM 1442 C C . ALA A 1 185 ? -5.010 -10.101 5.381 1.00 98.38 185 ALA A C 1
ATOM 1444 O O . ALA A 1 185 ? -5.296 -10.810 6.351 1.00 98.38 185 ALA A O 1
ATOM 1445 N N . HIS A 1 186 ? -3.823 -10.147 4.767 1.00 97.88 186 HIS A N 1
ATOM 1446 C CA . HIS A 1 186 ? -2.684 -10.963 5.203 1.00 97.88 186 HIS A CA 1
ATOM 1447 C C . HIS A 1 186 ? -1.952 -10.403 6.428 1.00 97.88 186 HIS A C 1
ATOM 1449 O O . HIS A 1 186 ? -1.128 -11.090 7.025 1.00 97.88 186 HIS A O 1
ATOM 1455 N N . ILE A 1 187 ? -2.251 -9.176 6.865 1.00 98.31 187 ILE A N 1
ATOM 1456 C CA . ILE A 1 187 ? -1.599 -8.604 8.047 1.00 98.31 187 ILE A CA 1
ATOM 1457 C C . ILE A 1 187 ? -2.046 -9.355 9.304 1.00 98.31 187 ILE A C 1
ATOM 1459 O O . ILE A 1 187 ? -3.237 -9.406 9.636 1.00 98.31 187 ILE A O 1
ATOM 1463 N N . VAL A 1 188 ? -1.070 -9.889 10.039 1.00 97.31 188 VAL A N 1
ATOM 1464 C CA . VAL A 1 188 ? -1.283 -10.625 11.299 1.00 97.31 188 VAL A CA 1
ATOM 1465 C C . VAL A 1 188 ? -0.647 -9.976 12.511 1.00 97.31 188 VAL A C 1
ATOM 1467 O O . VAL A 1 188 ? -1.024 -10.290 13.642 1.00 97.31 188 VAL A O 1
ATOM 1470 N N . ALA A 1 189 ? 0.268 -9.036 12.305 1.00 97.69 189 ALA A N 1
ATOM 1471 C CA . ALA A 1 189 ? 0.790 -8.227 13.387 1.00 97.69 189 ALA A CA 1
ATOM 1472 C C . ALA A 1 189 ? 1.126 -6.815 12.918 1.00 97.69 189 ALA A C 1
ATOM 1474 O O . ALA A 1 189 ? 1.535 -6.587 11.780 1.00 97.69 189 ALA A O 1
ATOM 1475 N N . LEU A 1 190 ? 0.960 -5.870 13.835 1.00 97.94 190 LEU A N 1
ATOM 1476 C CA . LEU A 1 190 ? 1.309 -4.472 13.658 1.00 97.94 190 LEU A CA 1
ATOM 1477 C C . LEU A 1 190 ? 2.250 -4.040 14.777 1.00 97.94 190 LEU A C 1
ATOM 1479 O O . LEU A 1 190 ? 2.040 -4.400 15.937 1.00 97.94 190 LEU A O 1
ATOM 1483 N N . ARG A 1 191 ? 3.280 -3.262 14.448 1.00 96.81 191 ARG A N 1
ATOM 1484 C CA . ARG A 1 191 ? 4.290 -2.817 15.412 1.00 96.81 191 ARG A CA 1
ATOM 1485 C C . ARG A 1 191 ? 4.531 -1.318 15.319 1.00 96.81 191 ARG A C 1
ATOM 1487 O O . ARG A 1 191 ? 4.674 -0.770 14.227 1.00 96.81 191 ARG A O 1
ATOM 1494 N N . THR A 1 192 ? 4.615 -0.645 16.461 1.00 95.06 192 THR A N 1
ATOM 1495 C CA . THR A 1 192 ? 5.058 0.753 16.508 1.00 95.06 192 THR A CA 1
ATOM 1496 C C . THR A 1 192 ? 6.553 0.857 16.196 1.00 95.06 192 THR A C 1
ATOM 1498 O O . THR A 1 192 ? 7.314 -0.101 16.326 1.00 95.06 192 THR A O 1
ATOM 1501 N N . TRP A 1 193 ? 7.022 2.057 15.859 1.00 88.44 193 TRP A N 1
ATOM 1502 C CA . TRP A 1 193 ? 8.453 2.327 15.658 1.00 88.44 193 TRP A CA 1
ATOM 1503 C C . TRP A 1 193 ? 9.303 2.091 16.918 1.00 88.44 193 TRP A C 1
ATOM 1505 O O . TRP A 1 193 ? 10.509 1.896 16.823 1.00 88.44 193 TRP A O 1
ATOM 1515 N N . THR A 1 194 ? 8.681 2.093 18.101 1.00 90.06 194 THR A N 1
ATOM 1516 C CA . THR A 1 194 ? 9.334 1.804 19.387 1.00 90.06 194 THR A CA 1
ATOM 1517 C C . THR A 1 194 ? 9.264 0.326 19.782 1.00 90.06 194 THR A C 1
ATOM 1519 O O . THR A 1 194 ? 9.815 -0.045 20.816 1.00 90.06 194 THR A O 1
ATOM 1522 N N . GLY A 1 195 ? 8.618 -0.520 18.971 1.00 91.38 195 GLY A N 1
ATOM 1523 C CA . GLY A 1 195 ? 8.575 -1.971 19.155 1.00 91.38 195 GLY A CA 1
ATOM 1524 C C . GLY A 1 195 ? 7.333 -2.519 19.862 1.00 91.38 195 GLY A C 1
ATOM 1525 O O . GLY A 1 195 ? 7.269 -3.723 20.097 1.00 91.38 195 GLY A O 1
ATOM 1526 N N . GLU A 1 196 ? 6.343 -1.685 20.193 1.00 95.06 196 GLU A N 1
ATOM 1527 C CA . GLU A 1 196 ? 5.079 -2.160 20.773 1.00 95.06 196 GLU A CA 1
ATOM 1528 C C . GLU A 1 196 ? 4.283 -2.945 19.728 1.00 95.06 196 GLU A C 1
ATOM 1530 O O . GLU A 1 196 ? 4.080 -2.464 18.615 1.00 95.06 196 GLU A O 1
ATOM 1535 N N . LEU A 1 197 ? 3.849 -4.151 20.093 1.00 96.12 197 LEU A N 1
ATOM 1536 C CA . LEU A 1 197 ? 3.267 -5.136 19.187 1.00 96.12 197 LEU A CA 1
ATOM 1537 C C . LEU A 1 197 ? 1.765 -5.305 19.438 1.00 96.12 197 LEU A C 1
ATOM 1539 O O . LEU A 1 197 ? 1.339 -5.548 20.566 1.00 96.12 197 LEU A O 1
ATOM 1543 N N . THR A 1 198 ? 0.977 -5.252 18.368 1.00 96.75 198 THR A N 1
ATOM 1544 C CA . THR A 1 198 ? -0.444 -5.611 18.344 1.00 96.75 198 THR A CA 1
ATOM 1545 C C . THR A 1 198 ? -0.635 -6.800 17.410 1.00 96.75 198 THR A C 1
ATOM 1547 O O . THR A 1 198 ? -0.362 -6.701 16.218 1.00 96.75 198 THR A O 1
ATOM 1550 N N . MET A 1 199 ? -1.113 -7.921 17.945 1.00 97.12 199 MET A N 1
ATOM 1551 C CA . MET A 1 199 ? -1.421 -9.120 17.159 1.00 97.12 199 MET A CA 1
ATOM 1552 C C . MET A 1 199 ? -2.870 -9.089 16.673 1.00 97.12 199 MET A C 1
ATOM 1554 O O . MET A 1 199 ? -3.751 -8.605 17.392 1.00 97.12 199 MET A O 1
ATOM 1558 N N . ALA A 1 200 ? -3.111 -9.644 15.485 1.00 94.62 200 ALA A N 1
ATOM 1559 C CA . ALA A 1 200 ? -4.455 -9.931 15.003 1.00 94.62 200 ALA A CA 1
ATOM 1560 C C . ALA A 1 200 ? -5.182 -10.871 15.979 1.00 94.62 200 ALA A C 1
ATOM 1562 O O . ALA A 1 200 ? -4.574 -11.782 16.549 1.00 94.62 200 ALA A O 1
ATOM 1563 N N . ARG A 1 201 ? -6.477 -10.622 16.184 1.00 91.12 201 ARG A N 1
ATOM 1564 C CA . ARG A 1 201 ? -7.357 -11.455 17.017 1.00 91.12 201 ARG A CA 1
ATOM 1565 C C . ARG A 1 201 ? -8.029 -12.572 16.229 1.00 91.12 201 ARG A C 1
ATOM 1567 O O . ARG A 1 201 ? -8.246 -12.392 15.010 1.00 91.12 201 ARG A O 1
#